Protein AF-A0A7S1M3C8-F1 (afdb_monomer_lite)

pLDDT: mean 86.99, std 17.07, range [40.97, 98.56]

Sequence (211 aa):
PLALMASRLAADPFEKVKTLIQKLVERLLAEANSEATKKSFCDEELGKARKDREYRFQESQKLSIELGSLEVKQDELEAEISELSASVTDLTHALGNATDDRKLEKAANIATLQEARDGLDAVKTAVAILKVFYKRAGKATVLLQASPVDEDTDGAGFAGAYTGKQEASKGIIGMLQVIQTDFERTVRFVEAAEKQASADFVDFDRASRAD

Foldseek 3Di:
DVVVVVVVVVPDPCPVVVVVVVVVVVVVVVVVVVVVVVVVVVVVVVVVVVVVVVVVVVVVVVVVVVVVVVVVVVVVVVVVVVVVVVVLVVLVVVLVVLVVVLVVLVVVLVVQLVVLVVLLVVLVVVLVVLVVLLVVLQVPDDPPPDDPDDDPPPDPPPPDRRSPPNVVSCVVSVVSVVSSVVSVVSNVVSVVVNVVSVVVSVVSNVVSVVD

Secondary structure (DSSP, 8-state):
-HHHHHHHHSS-TTHHHHHHHHHHHHHHHHHHHHHHHHHHHHHHHHHHHHHHHHHHHHHHHHHHHHHHHHHHHHHHHHHHHHHHHHHHHHHHHHHHHHHHHHHHHHHHHHHHHHHHHHHHHHHHHHHHHHHHHHHHHTT--------S------STT--S-----HHHHHHHHHHHHHHHHHHHHHHHHHHHHHHHHHHHHHHHHHHHHH-

Structure (mmCIF, N/CA/C/O backbone):
data_AF-A0A7S1M3C8-F1
#
_entry.id   AF-A0A7S1M3C8-F1
#
loop_
_atom_site.group_PDB
_atom_site.id
_atom_site.type_symbol
_atom_site.label_atom_id
_atom_site.label_alt_id
_atom_site.label_comp_id
_atom_site.label_asym_id
_atom_site.label_entity_id
_atom_site.label_seq_id
_atom_site.pdbx_PDB_ins_code
_atom_site.Cartn_x
_atom_site.Cartn_y
_atom_site.Cartn_z
_atom_site.occupancy
_atom_site.B_iso_or_equiv
_atom_site.auth_seq_id
_atom_site.auth_comp_id
_atom_site.auth_asym_id
_atom_site.auth_atom_id
_atom_site.pdbx_PDB_model_num
ATOM 1 N N . PRO A 1 1 ? -69.730 -8.311 115.182 1.00 53.22 1 PRO A N 1
ATOM 2 C CA . PRO A 1 1 ? -69.194 -9.480 114.434 1.00 53.22 1 PRO A CA 1
ATOM 3 C C . PRO A 1 1 ? -69.543 -9.493 112.931 1.00 53.22 1 PRO A C 1
ATOM 5 O O . PRO A 1 1 ? -68.679 -9.822 112.130 1.00 53.22 1 PRO A O 1
ATOM 8 N N . LEU A 1 2 ? -70.762 -9.097 112.536 1.00 50.44 2 LEU A N 1
ATOM 9 C CA . LEU A 1 2 ? -71.219 -9.116 111.134 1.00 50.44 2 LEU A CA 1
ATOM 10 C C . LEU A 1 2 ? -70.626 -7.989 110.261 1.00 50.44 2 LEU A C 1
ATOM 12 O O . LEU A 1 2 ? -70.335 -8.209 109.090 1.00 50.44 2 LEU A O 1
ATOM 16 N N . ALA A 1 3 ? -70.340 -6.818 110.841 1.00 53.53 3 ALA A N 1
ATOM 17 C CA . ALA A 1 3 ? -69.731 -5.688 110.126 1.00 53.53 3 ALA A CA 1
ATOM 18 C C . ALA A 1 3 ? -68.275 -5.946 109.671 1.00 53.53 3 ALA A C 1
ATOM 20 O O . ALA A 1 3 ? -67.839 -5.390 108.669 1.00 53.53 3 ALA A O 1
ATOM 21 N N . LEU A 1 4 ? -67.541 -6.828 110.365 1.00 52.78 4 LEU A N 1
ATOM 22 C CA . LEU A 1 4 ? -66.160 -7.206 110.019 1.00 52.78 4 LEU A CA 1
ATOM 23 C C . LEU A 1 4 ? -66.098 -8.291 108.922 1.00 52.78 4 LEU A C 1
ATOM 25 O O . LEU A 1 4 ? -65.073 -8.461 108.268 1.00 52.78 4 LEU A O 1
ATOM 29 N N . MET A 1 5 ? -67.187 -9.044 108.727 1.00 51.03 5 MET A N 1
ATOM 30 C CA . MET A 1 5 ? -67.313 -10.004 107.624 1.00 51.03 5 MET A CA 1
ATOM 31 C C . MET A 1 5 ? -67.837 -9.332 106.352 1.00 51.03 5 MET A C 1
ATOM 33 O O . MET A 1 5 ? -67.347 -9.636 105.269 1.00 51.03 5 MET A O 1
ATOM 37 N N . ALA A 1 6 ? -68.741 -8.356 106.477 1.00 51.50 6 ALA A N 1
ATOM 38 C CA . ALA A 1 6 ? -69.196 -7.544 105.349 1.00 51.50 6 ALA A CA 1
ATOM 39 C C . ALA A 1 6 ? -68.063 -6.696 104.732 1.00 51.50 6 ALA A C 1
ATOM 41 O O . ALA A 1 6 ? -67.986 -6.576 103.514 1.00 51.50 6 ALA A O 1
ATOM 42 N N . SER A 1 7 ? -67.121 -6.190 105.540 1.00 52.53 7 SER A N 1
ATOM 43 C CA . SER A 1 7 ? -65.944 -5.465 105.032 1.00 52.53 7 SER A CA 1
ATOM 44 C C . SER 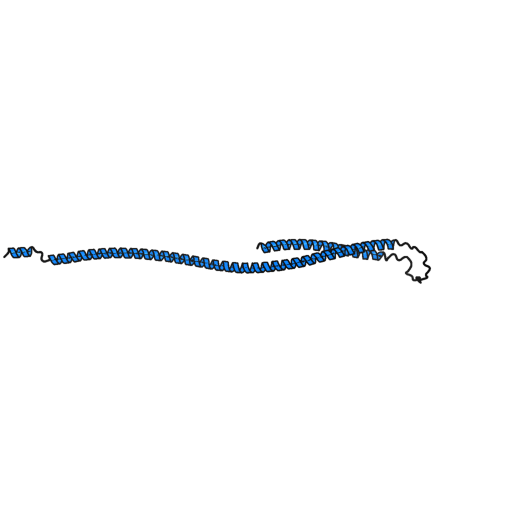A 1 7 ? -64.913 -6.360 104.331 1.00 52.53 7 SER A C 1
ATOM 46 O O . SER A 1 7 ? -64.148 -5.869 103.506 1.00 52.53 7 SER A O 1
ATOM 48 N N . ARG A 1 8 ? -64.911 -7.674 104.603 1.00 52.09 8 ARG A N 1
ATOM 49 C CA . ARG A 1 8 ? -64.089 -8.667 103.883 1.00 52.09 8 ARG A CA 1
ATOM 50 C C . ARG A 1 8 ? -64.744 -9.182 102.599 1.00 52.09 8 ARG A C 1
ATOM 52 O O . ARG A 1 8 ? -64.024 -9.579 101.697 1.00 52.09 8 ARG A O 1
ATOM 59 N N . LEU A 1 9 ? -66.074 -9.147 102.508 1.00 50.75 9 LEU A N 1
ATOM 60 C CA . LEU A 1 9 ? -66.836 -9.426 101.281 1.00 50.75 9 LEU A CA 1
ATOM 61 C C . LEU A 1 9 ? -66.855 -8.236 100.303 1.00 50.75 9 LEU A C 1
ATOM 63 O O . LEU A 1 9 ? -67.134 -8.430 99.125 1.00 50.75 9 LEU A O 1
ATOM 67 N N . ALA A 1 10 ? -66.536 -7.025 100.772 1.00 53.69 10 ALA A N 1
ATOM 68 C CA . ALA A 1 10 ? -66.367 -5.836 99.933 1.00 53.69 10 ALA A CA 1
ATOM 69 C C . ALA A 1 10 ? -64.988 -5.755 99.241 1.00 53.69 10 ALA A C 1
ATOM 71 O O . ALA A 1 10 ? -64.828 -4.982 98.300 1.00 53.69 10 ALA A O 1
ATOM 72 N N . ALA A 1 11 ? -64.003 -6.543 99.685 1.00 59.97 11 ALA A N 1
ATOM 73 C CA . ALA A 1 11 ? -62.711 -6.684 99.019 1.00 59.97 11 ALA A CA 1
ATOM 74 C C . ALA A 1 11 ? -62.770 -7.896 98.078 1.00 59.97 11 ALA A C 1
ATOM 76 O O . ALA A 1 11 ? -62.885 -9.030 98.538 1.00 59.97 11 ALA A O 1
ATOM 77 N N . ASP A 1 12 ? -62.734 -7.654 96.766 1.00 64.69 12 ASP A N 1
ATOM 78 C CA . ASP A 1 12 ? -62.819 -8.692 95.733 1.00 64.69 12 ASP A CA 1
ATOM 79 C C . ASP A 1 12 ? -61.685 -9.731 95.915 1.00 64.69 12 ASP A C 1
ATOM 81 O O . ASP A 1 12 ? -60.512 -9.406 95.712 1.00 64.69 12 ASP A O 1
ATOM 85 N N . PRO A 1 13 ? -61.980 -10.994 96.288 1.00 73.69 13 PRO A N 1
ATOM 86 C CA . PRO A 1 13 ? -60.953 -11.992 96.599 1.00 73.69 13 PRO A CA 1
ATOM 87 C C . PRO A 1 13 ? -60.095 -12.382 95.384 1.00 73.69 13 PRO A C 1
ATOM 89 O O . PRO A 1 13 ? -59.039 -12.995 95.549 1.00 73.69 13 PRO A O 1
ATOM 92 N N . PHE A 1 14 ? -60.509 -12.001 94.169 1.00 80.44 14 PHE A N 1
ATOM 93 C CA . PHE A 1 14 ? -59.775 -12.232 92.924 1.00 80.44 14 PHE A CA 1
ATOM 94 C C . PHE A 1 14 ? -59.077 -10.983 92.382 1.00 80.44 14 PHE A C 1
ATOM 96 O O . PHE A 1 14 ? -58.498 -11.054 91.297 1.00 80.44 14 PHE A O 1
ATOM 103 N N . GLU A 1 15 ? -59.076 -9.861 93.106 1.00 82.50 15 GLU A N 1
ATOM 104 C CA . GLU A 1 15 ? -58.503 -8.593 92.637 1.00 82.50 15 GLU A CA 1
ATOM 105 C C . GLU A 1 15 ? -57.062 -8.764 92.131 1.00 82.50 15 GLU A C 1
ATOM 107 O O . GLU A 1 15 ? -56.758 -8.363 91.008 1.00 82.50 15 GLU A O 1
ATOM 112 N N . LYS A 1 16 ? -56.209 -9.475 92.888 1.00 82.19 16 LYS A N 1
ATOM 113 C CA . LYS A 1 16 ? -54.825 -9.821 92.497 1.00 82.19 16 LYS A CA 1
ATOM 114 C C . LYS A 1 16 ? -54.738 -10.672 91.227 1.00 82.19 16 LYS A C 1
ATOM 116 O O . LYS A 1 16 ? -53.829 -10.480 90.423 1.00 82.19 16 LYS A O 1
ATOM 121 N N . VAL A 1 17 ? -55.656 -11.622 91.047 1.00 85.19 17 VAL A N 1
ATOM 122 C CA . VAL A 1 17 ? -55.697 -12.490 89.858 1.00 85.19 17 VAL A CA 1
ATOM 123 C C . VAL A 1 17 ? -56.123 -11.675 88.639 1.00 85.19 17 VAL A C 1
A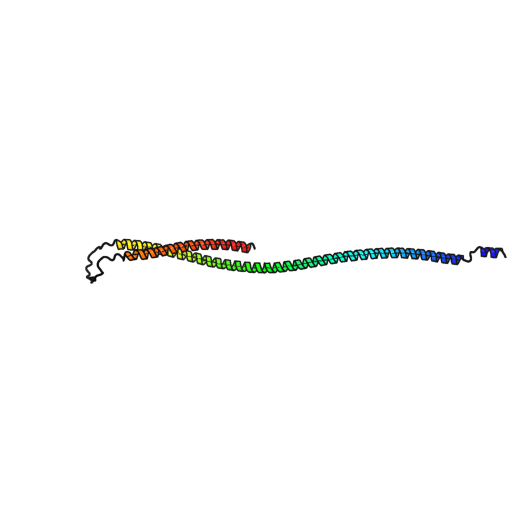TOM 125 O O . VAL A 1 17 ? -55.477 -11.759 87.599 1.00 85.19 17 VAL A O 1
ATOM 128 N N . LYS A 1 18 ? -57.133 -10.809 88.784 1.00 84.31 18 LYS A N 1
ATOM 129 C CA . LYS A 1 18 ? -57.547 -9.862 87.741 1.00 84.31 18 LYS A CA 1
ATOM 130 C C . LYS A 1 18 ? -56.419 -8.893 87.381 1.00 84.31 18 LYS A C 1
ATOM 132 O O . LYS A 1 18 ? -56.188 -8.676 86.199 1.00 84.31 18 LYS A O 1
ATOM 137 N N . THR A 1 19 ? -55.653 -8.386 88.356 1.00 87.94 19 THR A N 1
ATOM 138 C CA . THR A 1 19 ? -54.486 -7.527 88.064 1.00 87.94 19 THR A CA 1
ATOM 139 C C . THR A 1 19 ? -53.367 -8.278 87.344 1.00 87.94 19 THR A C 1
ATOM 141 O O . THR A 1 19 ? -52.729 -7.707 86.464 1.00 87.94 19 THR A O 1
ATOM 144 N N . LEU A 1 20 ? -53.100 -9.543 87.691 1.00 88.62 20 LEU A N 1
ATOM 145 C CA . LEU A 1 20 ? -52.107 -10.363 86.984 1.00 88.62 20 LEU A CA 1
ATOM 146 C C . LEU A 1 20 ? -52.543 -10.683 85.548 1.00 88.62 20 LEU A C 1
ATOM 148 O O . LEU A 1 20 ? -51.718 -10.589 84.642 1.00 88.62 20 LEU A O 1
ATOM 152 N N . ILE A 1 21 ? -53.823 -11.003 85.331 1.00 90.38 21 ILE A N 1
ATOM 153 C CA . ILE A 1 21 ? -54.391 -11.218 83.990 1.00 90.38 21 ILE A CA 1
ATOM 154 C C . ILE A 1 21 ? -54.315 -9.925 83.175 1.00 90.38 21 ILE A C 1
ATOM 156 O O . ILE A 1 21 ? -53.833 -9.957 82.049 1.00 90.38 21 ILE A O 1
ATOM 160 N N . GLN A 1 22 ? -54.702 -8.786 83.753 1.00 90.00 22 GLN A N 1
ATOM 161 C CA . GLN A 1 22 ? -54.614 -7.477 83.103 1.00 90.00 22 GLN A CA 1
ATOM 162 C C . GLN A 1 22 ? -53.171 -7.158 82.674 1.00 90.00 22 GLN A C 1
ATOM 164 O O . GLN A 1 22 ? -52.938 -6.809 81.522 1.00 90.00 22 GLN A O 1
ATOM 169 N N . LYS A 1 23 ? -52.182 -7.380 83.555 1.00 91.56 23 LYS A N 1
ATOM 170 C CA . LYS A 1 23 ? -50.754 -7.200 83.234 1.00 91.56 23 LYS A CA 1
ATOM 171 C C . LYS A 1 23 ? -50.255 -8.151 82.144 1.00 91.56 23 LYS A C 1
ATOM 173 O O . LYS A 1 23 ? -49.423 -7.756 81.333 1.00 91.56 23 LYS A O 1
ATOM 178 N N . LEU A 1 24 ? -50.730 -9.398 82.119 1.00 90.56 24 LEU A N 1
ATOM 179 C CA . LEU A 1 24 ? -50.416 -10.354 81.052 1.00 90.56 24 LEU A CA 1
ATOM 180 C C . LEU A 1 24 ? -51.028 -9.924 79.715 1.00 90.56 24 LEU A C 1
ATOM 182 O O . LEU A 1 24 ? -50.344 -9.995 78.702 1.00 90.56 24 LEU A O 1
ATOM 186 N N . VAL A 1 25 ? -52.269 -9.430 79.712 1.00 92.50 25 VAL A N 1
ATOM 187 C CA . VAL A 1 25 ? -52.929 -8.895 78.510 1.00 92.50 25 VAL A CA 1
ATOM 188 C C . VAL A 1 25 ? -52.190 -7.664 77.989 1.00 92.50 25 VAL A C 1
ATOM 190 O O . VAL A 1 25 ? -51.867 -7.607 76.807 1.00 92.50 25 VAL A O 1
ATOM 193 N N . GLU A 1 26 ? -51.852 -6.710 78.857 1.00 94.00 26 GLU A N 1
ATOM 194 C CA . GLU A 1 26 ? -51.077 -5.518 78.487 1.00 94.00 26 GLU A CA 1
ATOM 195 C C . GLU A 1 26 ? -49.695 -5.886 77.936 1.00 94.00 26 GLU A C 1
ATOM 197 O O . GLU A 1 26 ? -49.267 -5.341 76.918 1.00 94.00 26 GLU A O 1
ATOM 202 N N . ARG A 1 27 ? -49.020 -6.861 78.557 1.00 94.44 27 ARG A N 1
ATOM 203 C CA . ARG A 1 27 ? -47.739 -7.382 78.074 1.00 94.44 27 ARG A CA 1
ATOM 204 C C . ARG A 1 27 ? -47.872 -8.052 76.705 1.00 94.44 27 ARG A C 1
ATOM 206 O O . ARG A 1 27 ? -47.069 -7.753 75.831 1.00 94.44 27 ARG A O 1
ATOM 213 N N . LEU A 1 28 ? -48.877 -8.905 76.502 1.00 94.62 28 LEU A N 1
ATOM 214 C CA . LEU A 1 28 ? -49.119 -9.575 75.220 1.00 94.62 28 LEU A CA 1
ATOM 215 C C . LEU A 1 28 ? -49.464 -8.573 74.111 1.00 94.62 28 LEU A C 1
ATOM 217 O O . LEU A 1 28 ? -48.976 -8.713 72.994 1.00 94.62 28 LEU A O 1
ATOM 221 N N . LEU A 1 29 ? -50.248 -7.533 74.411 1.00 93.56 29 LEU A N 1
ATOM 222 C CA . LEU A 1 29 ? -50.546 -6.458 73.459 1.00 93.56 29 LEU A CA 1
ATOM 223 C C . LEU A 1 29 ? -49.289 -5.648 73.099 1.00 93.56 29 LEU A C 1
ATOM 225 O O . LEU A 1 29 ? -49.086 -5.308 71.934 1.00 93.56 29 LEU A O 1
ATOM 229 N N . ALA A 1 30 ? -48.424 -5.358 74.075 1.00 94.31 30 ALA A N 1
ATOM 230 C CA . ALA A 1 30 ? -47.157 -4.672 73.833 1.00 94.31 30 ALA A CA 1
ATOM 231 C C . ALA A 1 30 ? -46.172 -5.534 73.020 1.00 94.31 30 ALA A C 1
ATOM 233 O O . ALA A 1 30 ? -45.551 -5.034 72.079 1.00 94.31 30 ALA A O 1
ATOM 234 N N . GLU A 1 31 ? -46.053 -6.824 73.347 1.00 94.25 31 GLU A N 1
ATOM 235 C CA . GLU A 1 31 ? -45.225 -7.790 72.616 1.00 94.25 31 GLU A CA 1
ATOM 236 C C . GLU A 1 31 ? -45.718 -7.949 71.170 1.00 94.25 31 GLU A C 1
ATOM 238 O O . GLU A 1 31 ? -44.912 -7.815 70.249 1.00 94.25 31 GLU A O 1
ATOM 243 N N . ALA A 1 32 ? -47.031 -8.093 70.954 1.00 94.44 32 ALA A N 1
ATOM 244 C CA . ALA A 1 32 ? -47.627 -8.188 69.620 1.00 94.44 32 ALA A CA 1
ATOM 245 C C . ALA A 1 32 ? -47.364 -6.935 68.764 1.00 94.44 32 ALA A C 1
ATOM 247 O O . ALA A 1 32 ? -46.992 -7.045 67.596 1.00 94.44 32 ALA A O 1
ATOM 248 N N . ASN A 1 33 ? -47.495 -5.734 69.340 1.00 93.69 33 ASN A N 1
ATOM 249 C CA . ASN A 1 33 ? -47.191 -4.486 68.631 1.00 93.69 33 ASN A CA 1
ATOM 250 C C . ASN A 1 33 ? -45.694 -4.350 68.303 1.00 93.69 33 ASN A C 1
ATOM 252 O O . ASN A 1 33 ? -45.330 -3.907 67.208 1.00 93.69 33 ASN A O 1
ATOM 256 N N . SER A 1 34 ? -44.813 -4.743 69.229 1.00 94.75 34 SER A N 1
ATOM 257 C CA . SER A 1 34 ? -43.364 -4.739 68.994 1.00 94.75 34 SER A CA 1
ATOM 258 C C . SER A 1 34 ? -42.975 -5.720 67.888 1.00 94.75 34 SER A C 1
ATOM 260 O O . SER A 1 34 ? -42.183 -5.376 67.011 1.00 94.75 34 SER A O 1
ATOM 262 N N . GLU A 1 35 ? -43.555 -6.920 67.896 1.00 95.06 35 GLU A N 1
ATOM 263 C CA . GLU A 1 35 ? -43.328 -7.943 66.878 1.00 95.06 35 GLU A CA 1
ATOM 264 C C . GLU A 1 35 ? -43.840 -7.499 65.505 1.00 95.06 35 GLU A C 1
ATOM 266 O O . GLU A 1 35 ? -43.103 -7.603 64.527 1.00 95.06 35 GLU A O 1
ATOM 271 N N . ALA A 1 36 ? -45.039 -6.913 65.426 1.00 95.31 36 ALA A N 1
ATOM 272 C CA . ALA A 1 36 ? -45.576 -6.370 64.179 1.00 95.31 36 ALA A CA 1
ATOM 273 C C . ALA A 1 36 ? -44.669 -5.276 63.587 1.00 95.31 36 ALA A C 1
ATOM 275 O O . ALA A 1 36 ? -44.378 -5.289 62.390 1.00 95.31 36 ALA A O 1
ATOM 276 N N . THR A 1 37 ? -44.158 -4.374 64.433 1.00 95.38 37 THR A N 1
ATOM 277 C CA . THR A 1 37 ? -43.240 -3.303 64.008 1.00 95.38 37 THR A CA 1
ATOM 278 C C . THR A 1 37 ? -41.908 -3.875 63.517 1.00 95.38 37 THR A C 1
ATOM 280 O O . THR A 1 37 ? -41.423 -3.495 62.452 1.00 95.38 37 THR A O 1
ATOM 283 N N . LYS A 1 38 ? -41.330 -4.835 64.253 1.00 95.50 38 LYS A N 1
ATOM 284 C CA . LYS A 1 38 ? -40.087 -5.519 63.859 1.00 95.50 38 LYS A CA 1
ATOM 285 C C . LYS A 1 38 ? -40.251 -6.292 62.558 1.00 95.50 38 LYS A C 1
ATOM 287 O O . LYS A 1 38 ? -39.382 -6.207 61.699 1.00 95.50 38 LYS A O 1
ATOM 292 N N . LYS A 1 39 ? -41.363 -7.010 62.395 1.00 96.31 39 LYS A N 1
ATOM 293 C CA . LYS A 1 39 ? -41.667 -7.736 61.163 1.00 96.31 39 LYS A CA 1
ATOM 294 C C . LYS A 1 39 ? -41.759 -6.774 59.980 1.00 96.31 39 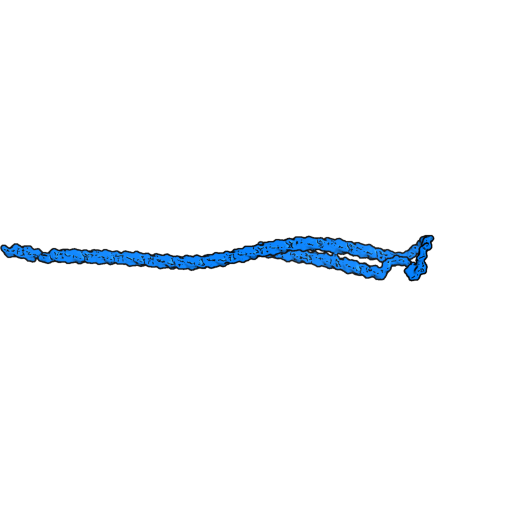LYS A C 1
ATOM 296 O O . LYS A 1 39 ? -41.099 -7.011 58.978 1.00 96.31 39 LYS A O 1
ATOM 301 N N . SER A 1 40 ? -42.500 -5.671 60.121 1.00 96.25 40 SER A N 1
ATOM 302 C CA . SER A 1 40 ? -42.604 -4.653 59.068 1.00 96.25 40 SER A CA 1
ATOM 303 C C . SER A 1 40 ? -41.235 -4.093 58.678 1.00 96.25 40 SER A C 1
ATOM 305 O O . SER A 1 40 ? -40.945 -3.971 57.493 1.00 96.25 40 SER A O 1
ATOM 307 N N . PHE A 1 41 ? -40.379 -3.800 59.661 1.00 96.69 41 PHE A N 1
ATOM 308 C CA . PHE A 1 41 ? -39.010 -3.349 59.416 1.00 96.69 41 PHE A CA 1
ATOM 309 C C . PHE A 1 41 ? -38.176 -4.407 58.675 1.00 96.69 41 PHE A C 1
ATOM 311 O O . PHE A 1 41 ? -37.527 -4.096 57.680 1.00 96.69 41 PHE A O 1
ATOM 318 N N . CYS A 1 42 ? -38.217 -5.670 59.114 1.00 97.81 42 CYS A N 1
ATOM 319 C CA . CYS A 1 42 ? -37.502 -6.758 58.447 1.00 97.81 42 CYS A CA 1
ATOM 320 C C . CYS A 1 42 ? -37.988 -6.975 57.010 1.00 97.81 42 CYS A C 1
ATOM 322 O O . CYS A 1 42 ? -37.160 -7.138 56.116 1.00 97.81 42 CYS A O 1
ATOM 324 N N . ASP A 1 43 ? -39.300 -6.961 56.774 1.00 97.69 43 ASP A N 1
ATOM 325 C CA . ASP A 1 43 ? -39.881 -7.127 55.440 1.00 97.69 43 ASP A CA 1
ATOM 326 C C . ASP A 1 43 ? -39.463 -5.975 54.507 1.00 97.69 43 ASP A C 1
ATOM 328 O O . ASP A 1 43 ? -39.106 -6.213 53.349 1.00 97.69 43 ASP A O 1
ATOM 332 N N . GLU A 1 44 ? -39.440 -4.737 55.013 1.00 97.69 44 GLU A N 1
ATOM 333 C CA . GLU A 1 44 ? -38.997 -3.560 54.261 1.00 97.69 44 GLU A CA 1
ATOM 334 C C . GLU A 1 44 ? -37.505 -3.632 53.905 1.00 97.69 44 GLU A C 1
ATOM 336 O O . GLU A 1 44 ? -37.144 -3.508 52.731 1.00 97.69 44 GLU A O 1
ATOM 341 N N . GLU A 1 45 ? -36.635 -3.876 54.887 1.00 97.81 45 GLU A N 1
ATOM 342 C CA . GLU A 1 45 ? -35.185 -3.918 54.675 1.00 97.81 45 GLU A CA 1
ATOM 343 C C . GLU A 1 45 ? -34.764 -5.113 53.810 1.00 97.81 45 GLU A C 1
ATOM 345 O O . GLU A 1 45 ? -33.934 -4.968 52.909 1.00 97.81 45 GLU A O 1
ATOM 350 N N . LEU A 1 46 ? -35.395 -6.281 53.982 1.00 98.06 46 LEU A N 1
ATOM 351 C CA . LEU A 1 46 ? -35.190 -7.418 53.080 1.00 98.06 46 LEU A CA 1
ATOM 352 C C . LEU A 1 46 ? -35.687 -7.108 51.665 1.00 9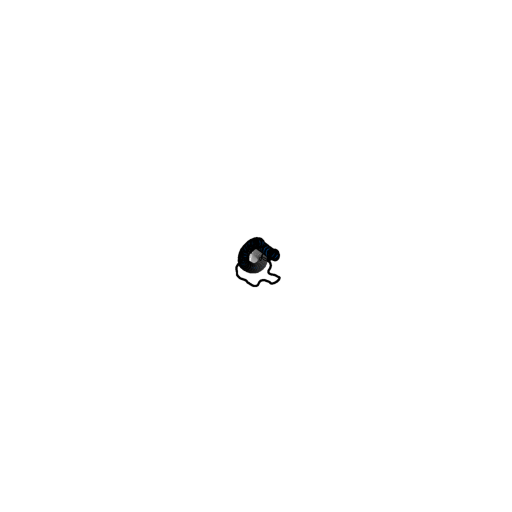8.06 46 LEU A C 1
ATOM 354 O O . LEU A 1 46 ? -35.054 -7.518 50.690 1.00 98.06 46 LEU A O 1
ATOM 358 N N . GLY A 1 47 ? -36.796 -6.379 51.528 1.00 98.12 47 GLY A N 1
ATOM 359 C CA . GLY A 1 47 ? -37.299 -5.912 50.240 1.00 98.12 47 GLY A CA 1
ATOM 360 C C . GLY A 1 47 ? -36.312 -4.982 49.530 1.00 98.12 47 GLY A C 1
ATOM 361 O O . GLY A 1 47 ? -36.023 -5.188 48.348 1.00 98.12 47 GLY A O 1
ATOM 362 N N . LYS A 1 48 ? -35.756 -3.998 50.248 1.00 98.06 48 LYS A N 1
ATOM 363 C CA . LYS A 1 48 ? -34.719 -3.086 49.735 1.00 98.06 48 LYS A CA 1
ATOM 364 C C . LYS A 1 48 ? -33.462 -3.848 49.325 1.00 98.06 48 LYS A C 1
ATOM 366 O O . LYS A 1 48 ? -33.026 -3.713 48.185 1.00 98.06 48 LYS A O 1
ATOM 371 N N . ALA A 1 49 ? -32.944 -4.708 50.202 1.00 98.12 49 ALA A N 1
ATOM 372 C CA . ALA A 1 49 ? -31.744 -5.497 49.935 1.00 98.12 49 ALA A CA 1
ATOM 373 C C . ALA A 1 49 ? -31.913 -6.427 48.722 1.00 98.12 49 ALA A C 1
ATOM 375 O O . ALA A 1 49 ? -31.009 -6.543 47.898 1.00 98.12 49 ALA A O 1
ATOM 376 N N . ARG A 1 50 ? -33.082 -7.067 48.563 1.00 98.00 50 ARG A N 1
ATOM 377 C CA . ARG A 1 50 ? -33.378 -7.908 47.388 1.00 98.00 50 ARG A CA 1
ATOM 378 C C . ARG A 1 50 ? -33.414 -7.099 46.095 1.00 98.00 50 ARG A C 1
ATOM 380 O O . ARG A 1 50 ? -32.855 -7.551 45.100 1.00 98.00 50 ARG A O 1
ATOM 387 N N . LYS A 1 51 ? -34.056 -5.926 46.105 1.00 98.06 51 LYS A N 1
ATOM 388 C CA . LYS A 1 51 ? -34.118 -5.041 44.932 1.00 98.06 51 LYS A CA 1
ATOM 389 C C . LYS A 1 51 ? -32.739 -4.533 44.533 1.00 98.06 51 LYS A C 1
ATOM 391 O O . LYS A 1 51 ? -32.411 -4.577 43.353 1.00 98.06 51 LYS A O 1
ATOM 396 N N . ASP A 1 52 ? -31.942 -4.090 45.501 1.00 98.06 52 ASP A N 1
ATOM 397 C CA . ASP A 1 52 ? -30.585 -3.616 45.232 1.00 98.06 52 ASP A CA 1
ATOM 398 C C . ASP A 1 52 ? -29.702 -4.748 44.695 1.00 98.06 52 ASP A C 1
ATOM 400 O O . ASP A 1 52 ? -29.069 -4.596 43.652 1.00 98.06 52 ASP A O 1
ATOM 404 N N . ARG A 1 53 ? -29.764 -5.939 45.309 1.00 98.31 53 ARG A N 1
ATOM 405 C CA . ARG A 1 53 ? -29.068 -7.132 44.807 1.00 98.31 53 ARG A CA 1
ATOM 406 C C . ARG A 1 53 ? -29.432 -7.443 43.354 1.00 98.31 53 ARG A C 1
ATOM 408 O O . ARG A 1 53 ? -28.538 -7.713 42.559 1.00 98.31 53 ARG A O 1
ATOM 415 N N . GLU A 1 54 ? -30.719 -7.437 43.015 1.00 98.19 54 GLU A N 1
ATOM 416 C CA . GLU A 1 54 ? -31.179 -7.723 41.652 1.00 98.19 54 GLU A CA 1
ATOM 417 C C . GLU A 1 54 ? -30.709 -6.653 40.660 1.00 98.19 54 GLU A C 1
ATOM 419 O O . GLU A 1 54 ? -30.174 -6.985 39.606 1.00 98.19 54 GLU A O 1
ATOM 424 N N . TYR A 1 55 ? -30.825 -5.371 41.018 1.00 98.06 55 TYR A N 1
ATOM 425 C CA . TYR A 1 55 ? -30.342 -4.269 40.186 1.00 98.06 55 TYR A CA 1
ATOM 426 C C . TYR A 1 55 ? -28.837 -4.392 39.907 1.00 98.06 55 TYR A C 1
ATOM 428 O O . TYR A 1 55 ? -28.409 -4.333 38.754 1.00 98.06 55 TYR A O 1
ATOM 436 N N . ARG A 1 56 ? -28.030 -4.620 40.952 1.00 98.06 56 ARG A N 1
ATOM 437 C CA . ARG A 1 56 ? -26.572 -4.773 40.832 1.00 98.06 56 ARG A CA 1
ATOM 438 C C . ARG A 1 56 ? -26.197 -6.013 40.027 1.00 98.06 56 ARG A C 1
ATOM 440 O O . ARG A 1 56 ? -25.251 -5.972 39.247 1.00 98.06 56 ARG A O 1
ATOM 447 N N . PHE A 1 57 ? -26.952 -7.102 40.170 1.00 98.12 57 PHE A N 1
ATOM 448 C CA . PHE A 1 57 ? -26.755 -8.310 39.373 1.00 98.12 57 PHE A CA 1
ATOM 449 C C . PHE A 1 57 ? -27.050 -8.075 37.884 1.00 98.12 57 PHE A C 1
ATOM 451 O O . PHE A 1 57 ? -26.294 -8.525 37.025 1.00 98.12 57 PHE A O 1
ATOM 458 N N . GLN A 1 58 ? -28.109 -7.333 37.558 1.00 98.31 58 GLN A N 1
ATOM 459 C CA . GLN A 1 58 ? -28.409 -6.952 36.175 1.00 98.31 58 GLN A CA 1
ATOM 460 C C . GLN A 1 58 ? -27.343 -6.024 35.587 1.00 98.31 58 GLN A C 1
ATOM 462 O O . GLN A 1 58 ? -26.954 -6.193 34.434 1.00 98.31 58 GLN A O 1
ATOM 467 N N . GLU A 1 59 ? -26.847 -5.065 36.367 1.00 98.44 59 GLU A N 1
ATOM 468 C CA . GLU A 1 59 ? -25.752 -4.185 35.951 1.00 98.44 59 GLU A CA 1
ATOM 469 C C . GLU A 1 59 ? -24.459 -4.972 35.708 1.00 98.44 59 GLU A C 1
ATOM 471 O O . GLU A 1 59 ? -23.836 -4.805 34.664 1.00 98.44 59 GLU A O 1
ATOM 476 N N . SER A 1 60 ? -24.116 -5.910 36.597 1.00 98.31 60 SER A N 1
ATOM 477 C CA . SER A 1 60 ? -22.972 -6.808 36.408 1.00 98.31 60 SER A CA 1
ATOM 478 C C . SER A 1 60 ? -23.087 -7.624 35.122 1.00 98.31 60 SER A C 1
ATOM 480 O O . SER A 1 60 ? -22.105 -7.746 34.401 1.00 98.31 60 SER A O 1
ATOM 482 N N . GLN A 1 61 ? -24.268 -8.167 34.811 1.00 98.25 61 GLN A N 1
ATOM 483 C CA . GLN A 1 61 ? -24.474 -8.916 33.568 1.00 98.25 61 GLN A CA 1
ATOM 484 C C . GLN A 1 61 ? -24.321 -8.028 32.329 1.00 98.25 61 GLN A C 1
ATOM 486 O O . GLN A 1 61 ? -23.697 -8.446 31.358 1.00 98.25 61 GLN A O 1
ATOM 491 N N . LYS A 1 62 ? -24.853 -6.799 32.361 1.00 98.31 62 LYS A N 1
ATOM 492 C CA . LYS A 1 62 ? -24.684 -5.833 31.264 1.00 98.31 62 LYS A CA 1
ATOM 493 C C . LYS A 1 62 ? -23.212 -5.507 31.032 1.00 98.31 62 LYS A C 1
ATOM 495 O O . LYS A 1 62 ? -22.757 -5.596 29.898 1.00 98.31 62 LYS A O 1
ATOM 500 N N . LEU A 1 63 ? -22.480 -5.201 32.104 1.00 98.44 63 LEU A N 1
ATOM 501 C CA . LEU A 1 63 ? -21.049 -4.916 32.033 1.00 98.44 63 LEU A CA 1
ATOM 502 C C . LEU A 1 63 ? -20.257 -6.117 31.507 1.00 98.44 63 LEU A C 1
ATOM 504 O O . LEU A 1 63 ? -19.363 -5.929 30.695 1.00 98.44 63 LEU A O 1
ATOM 508 N N . SER A 1 64 ? -20.600 -7.348 31.900 1.00 98.19 64 SER A N 1
ATOM 509 C CA . SER A 1 64 ? -19.954 -8.548 31.351 1.00 98.19 64 SER A CA 1
ATOM 510 C C . SER A 1 64 ? -20.204 -8.729 29.851 1.00 98.19 64 SER A C 1
ATOM 512 O O . SER A 1 64 ? -19.289 -9.121 29.135 1.00 98.19 64 SER A O 1
ATOM 514 N N . ILE A 1 65 ? -21.413 -8.435 29.360 1.00 98.38 65 ILE A N 1
ATOM 515 C CA . ILE A 1 65 ? -21.720 -8.496 27.920 1.00 98.38 65 ILE A CA 1
ATOM 516 C C . ILE A 1 65 ? -20.945 -7.415 27.158 1.00 98.38 65 ILE A C 1
ATOM 518 O O . ILE A 1 65 ? -20.380 -7.691 26.102 1.00 98.38 65 ILE A O 1
ATOM 522 N N . GLU A 1 66 ? -20.911 -6.192 27.688 1.00 98.31 66 GLU A N 1
ATOM 523 C CA . GLU A 1 66 ? -20.172 -5.082 27.084 1.00 98.31 66 GLU A CA 1
ATOM 524 C C . GLU A 1 66 ? -18.668 -5.363 27.045 1.00 98.31 66 GLU A C 1
ATOM 526 O O . GLU A 1 66 ? -18.041 -5.170 26.006 1.00 98.31 66 GLU A O 1
ATOM 531 N N . LEU A 1 67 ? -18.113 -5.900 28.133 1.00 98.50 67 LEU A N 1
ATOM 532 C CA . LEU A 1 67 ? -16.717 -6.318 28.216 1.00 98.50 67 LEU A CA 1
ATOM 533 C C . LEU A 1 67 ? -16.398 -7.375 27.155 1.00 98.50 67 LEU A C 1
ATOM 535 O O . LEU A 1 67 ? -15.457 -7.181 26.394 1.00 98.50 67 LEU A O 1
ATOM 539 N N . GLY A 1 68 ? -17.231 -8.409 27.012 1.00 98.38 68 GLY A N 1
ATOM 540 C CA . GLY A 1 68 ? -17.049 -9.407 25.954 1.00 98.38 68 GLY A CA 1
ATOM 541 C C . GLY A 1 68 ? -17.125 -8.808 24.542 1.00 98.38 68 GLY A C 1
ATOM 542 O O . GLY A 1 68 ? -16.353 -9.182 23.666 1.00 98.38 68 GLY A O 1
ATOM 543 N N . SER A 1 69 ? -18.008 -7.830 24.305 1.00 98.38 69 SER A N 1
ATOM 544 C CA . SER A 1 69 ? -18.053 -7.128 23.014 1.00 98.38 69 SER A CA 1
ATOM 545 C C . SER A 1 69 ? -16.806 -6.282 22.755 1.00 98.38 69 SER A C 1
ATOM 547 O O . SER A 1 69 ? -16.414 -6.143 21.597 1.00 98.38 69 SER A O 1
ATOM 549 N N . LEU A 1 70 ? -16.233 -5.665 23.788 1.00 98.44 70 LEU A N 1
ATOM 550 C CA . LEU A 1 70 ? -15.012 -4.871 23.668 1.00 98.44 70 LEU A CA 1
ATOM 551 C C . LEU A 1 70 ? -13.783 -5.758 23.466 1.00 98.44 70 LEU A C 1
ATOM 553 O O . LEU A 1 70 ? -12.919 -5.384 22.682 1.00 98.44 70 LEU A O 1
ATOM 557 N N . GLU A 1 71 ? -13.729 -6.929 24.103 1.00 98.44 71 GLU A N 1
ATOM 558 C CA . GLU A 1 71 ? -12.675 -7.926 23.881 1.00 98.44 71 GLU A CA 1
ATOM 559 C C . GLU A 1 71 ? -12.664 -8.407 22.425 1.00 98.44 71 GLU A C 1
ATOM 561 O O . GLU A 1 71 ? -11.623 -8.347 21.784 1.00 98.44 71 GLU A O 1
ATOM 566 N N . VAL A 1 72 ? -13.826 -8.754 21.856 1.00 98.56 72 VAL A N 1
ATOM 567 C CA . VAL A 1 72 ? -13.920 -9.135 20.432 1.00 98.56 72 VAL A CA 1
ATOM 568 C C . VAL A 1 72 ? -13.438 -8.008 19.514 1.00 98.56 72 VAL A C 1
ATOM 570 O O . VAL A 1 72 ? -12.673 -8.255 18.589 1.00 98.56 72 VAL A O 1
ATOM 573 N N . LYS A 1 73 ? -13.841 -6.758 19.779 1.00 98.31 73 LYS A N 1
ATOM 574 C CA . LYS A 1 73 ? -13.382 -5.603 18.988 1.00 98.31 73 LYS A CA 1
ATOM 575 C C . LYS A 1 73 ? -11.882 -5.360 19.116 1.00 98.31 73 LYS A C 1
ATOM 577 O O . LYS A 1 73 ? -11.261 -4.911 18.162 1.00 98.31 73 LYS A O 1
ATOM 582 N N . GLN A 1 74 ? -11.312 -5.592 20.295 1.00 98.25 74 GLN A N 1
ATOM 583 C CA . GLN A 1 74 ? -9.871 -5.491 20.501 1.00 98.25 74 GLN A CA 1
ATOM 584 C C . GLN A 1 74 ? -9.141 -6.531 19.646 1.00 98.25 74 GLN A C 1
ATOM 586 O O . GLN A 1 74 ? -8.216 -6.151 18.935 1.00 98.25 74 GLN A O 1
ATOM 591 N N . ASP A 1 75 ? -9.596 -7.785 19.650 1.00 98.44 75 ASP A N 1
ATOM 592 C CA . ASP A 1 75 ? -9.000 -8.854 18.842 1.00 98.44 75 ASP A CA 1
ATOM 593 C C . ASP A 1 75 ? -9.118 -8.559 17.333 1.00 98.44 75 ASP A C 1
ATOM 595 O O . ASP A 1 75 ? -8.161 -8.750 16.582 1.00 98.44 75 ASP A O 1
ATOM 599 N N . GLU A 1 76 ? -10.271 -8.045 16.882 1.00 98.44 76 GLU A N 1
ATOM 600 C CA . GLU A 1 76 ? -10.483 -7.604 15.494 1.00 98.44 76 GLU A CA 1
ATOM 601 C C . GLU A 1 76 ? -9.497 -6.495 15.093 1.00 98.44 76 GLU A C 1
ATOM 603 O O . GLU A 1 76 ? -8.842 -6.594 14.055 1.00 98.44 76 GLU A O 1
ATOM 608 N N . LEU A 1 77 ? -9.353 -5.461 15.930 1.00 98.56 77 LEU A N 1
ATOM 609 C CA . LEU A 1 77 ? -8.435 -4.350 15.673 1.00 98.56 77 LEU A CA 1
ATOM 610 C C . LEU A 1 77 ? -6.967 -4.788 15.718 1.00 98.56 77 LEU A C 1
ATOM 612 O O . LEU A 1 77 ? -6.160 -4.285 14.941 1.00 98.56 77 LEU A O 1
ATOM 616 N N . GLU A 1 78 ? -6.595 -5.714 16.602 1.00 98.50 78 GLU A N 1
ATOM 617 C CA . GLU A 1 78 ? -5.228 -6.241 16.668 1.00 98.50 78 GLU A CA 1
ATOM 618 C C . GLU A 1 78 ? -4.878 -7.051 15.409 1.00 98.50 78 GLU A C 1
ATOM 620 O O . GLU A 1 78 ? -3.782 -6.898 14.858 1.00 98.50 78 GLU A O 1
ATOM 625 N N . ALA A 1 79 ? -5.826 -7.841 14.894 1.00 98.19 79 ALA A N 1
ATOM 626 C CA . ALA A 1 79 ? -5.674 -8.540 13.621 1.00 98.19 79 ALA A CA 1
ATOM 627 C C . ALA A 1 79 ? -5.526 -7.560 12.443 1.00 98.19 79 ALA A C 1
ATOM 629 O O . ALA A 1 79 ? -4.601 -7.708 11.641 1.00 98.19 79 ALA A O 1
ATOM 630 N N . GLU A 1 80 ? -6.376 -6.529 12.374 1.00 98.31 80 GLU A N 1
ATOM 631 C CA . GLU A 1 80 ? -6.313 -5.494 11.333 1.00 98.31 80 GLU A CA 1
ATOM 632 C C . GLU A 1 80 ? -4.984 -4.720 11.385 1.00 98.31 80 GLU A C 1
ATOM 634 O O . GLU A 1 80 ? -4.339 -4.519 10.356 1.00 98.31 80 GLU A O 1
ATOM 639 N N . ILE A 1 81 ? -4.502 -4.358 12.581 1.00 98.12 81 ILE A N 1
ATOM 640 C CA . ILE A 1 81 ? -3.191 -3.714 12.766 1.00 98.12 81 ILE A CA 1
ATOM 641 C C . ILE A 1 81 ? -2.065 -4.609 12.244 1.00 98.12 81 ILE A C 1
ATOM 643 O O . ILE A 1 81 ? -1.146 -4.110 11.588 1.00 98.12 81 ILE A O 1
ATOM 647 N N . SER A 1 82 ? -2.112 -5.912 12.526 1.00 98.00 82 SER A N 1
ATOM 648 C CA . SER A 1 82 ? -1.100 -6.855 12.047 1.00 98.00 82 SER A CA 1
ATOM 649 C C . SER A 1 82 ? -1.094 -6.960 10.518 1.00 98.00 82 SER A C 1
ATOM 651 O O . SER A 1 82 ? -0.022 -6.954 9.910 1.00 98.00 82 SER A O 1
ATOM 653 N N . GLU A 1 83 ? -2.267 -7.045 9.890 1.00 97.81 83 GLU A N 1
ATOM 654 C CA . GLU A 1 83 ? -2.412 -7.130 8.432 1.00 97.81 83 GLU A CA 1
ATOM 655 C C . GLU A 1 83 ? -1.975 -5.837 7.730 1.00 97.81 83 GLU A C 1
ATOM 657 O O . GLU A 1 83 ? -1.197 -5.877 6.770 1.00 97.81 83 GLU A O 1
ATOM 662 N N . LEU A 1 84 ? -2.400 -4.679 8.243 1.00 96.88 84 LEU A N 1
ATOM 663 C CA . LEU A 1 84 ? -1.988 -3.376 7.724 1.00 96.88 84 LEU A CA 1
ATOM 664 C C . LEU A 1 84 ? -0.483 -3.163 7.887 1.00 96.88 84 LEU A C 1
ATOM 666 O O . LEU A 1 84 ? 0.174 -2.693 6.961 1.00 96.88 84 LEU A O 1
ATOM 670 N N . SER A 1 85 ? 0.095 -3.559 9.024 1.00 96.88 85 SER A N 1
ATOM 671 C CA . SER A 1 85 ? 1.541 -3.445 9.244 1.00 96.88 85 SER A CA 1
ATOM 672 C C . SER A 1 85 ? 2.338 -4.265 8.229 1.00 96.88 85 SER A C 1
ATOM 674 O O . SER A 1 85 ? 3.310 -3.758 7.669 1.00 96.88 85 SER A O 1
ATOM 676 N N . ALA A 1 86 ? 1.914 -5.503 7.951 1.00 96.44 86 ALA A N 1
ATOM 677 C CA . ALA A 1 86 ? 2.531 -6.338 6.920 1.00 96.44 86 ALA A CA 1
ATOM 678 C C . ALA A 1 86 ? 2.401 -5.692 5.530 1.00 96.44 86 ALA A C 1
ATOM 680 O O . ALA A 1 86 ? 3.400 -5.529 4.826 1.00 96.44 86 ALA A O 1
ATOM 681 N N . SER A 1 87 ? 1.200 -5.221 5.188 1.00 95.69 87 SER A N 1
ATOM 682 C CA . SER A 1 87 ? 0.920 -4.559 3.909 1.00 95.69 87 SER A CA 1
ATOM 683 C C . SER A 1 87 ? 1.782 -3.309 3.695 1.00 95.69 87 SER A C 1
ATOM 685 O O . SER A 1 87 ? 2.351 -3.130 2.621 1.00 95.69 87 SER A O 1
ATOM 687 N N . VAL A 1 88 ? 1.969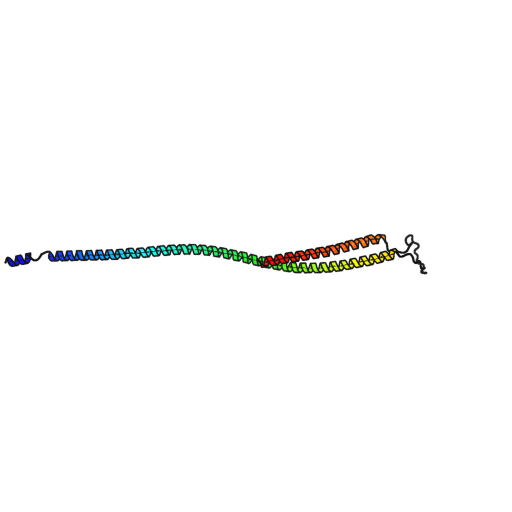 -2.477 4.728 1.00 94.94 88 VAL A N 1
ATOM 688 C CA . VAL A 1 88 ? 2.852 -1.297 4.672 1.00 94.94 88 VAL A CA 1
ATOM 689 C C . VAL A 1 88 ? 4.300 -1.701 4.402 1.00 94.94 88 VAL A C 1
ATOM 691 O O . VAL A 1 88 ? 4.989 -1.044 3.615 1.00 94.94 88 VAL A O 1
ATOM 694 N N . THR A 1 89 ? 4.786 -2.778 5.030 1.00 95.75 89 THR A N 1
ATOM 695 C CA . THR A 1 89 ? 6.156 -3.251 4.785 1.00 95.75 89 THR A CA 1
ATOM 696 C C . THR A 1 89 ? 6.348 -3.748 3.355 1.00 95.75 89 THR A C 1
ATOM 698 O O . THR A 1 89 ? 7.339 -3.382 2.715 1.00 95.75 89 THR A O 1
ATOM 701 N N . ASP A 1 90 ? 5.374 -4.486 2.821 1.00 95.06 90 ASP A N 1
ATOM 702 C CA . ASP A 1 90 ? 5.402 -4.998 1.452 1.00 95.06 90 ASP A CA 1
ATOM 703 C C . ASP A 1 90 ? 5.332 -3.859 0.427 1.00 95.06 90 ASP A C 1
ATOM 705 O O . ASP A 1 90 ? 6.150 -3.813 -0.496 1.00 95.06 90 ASP A O 1
ATOM 709 N N . LEU A 1 91 ? 4.428 -2.892 0.624 1.00 94.88 91 LEU A N 1
ATOM 710 C CA . LEU A 1 91 ? 4.312 -1.698 -0.220 1.00 94.88 91 LEU A CA 1
ATOM 711 C C . LEU A 1 91 ? 5.593 -0.863 -0.197 1.00 94.88 91 LEU A C 1
ATOM 713 O O . LEU A 1 91 ? 6.070 -0.433 -1.245 1.00 94.88 91 LEU A O 1
ATOM 717 N N . THR A 1 92 ? 6.202 -0.682 0.977 1.00 94.62 92 THR A N 1
ATOM 718 C CA . THR A 1 92 ? 7.463 0.061 1.105 1.00 94.62 92 THR A CA 1
ATOM 719 C C . THR A 1 92 ? 8.595 -0.632 0.346 1.00 94.62 92 THR A C 1
ATOM 721 O O . THR A 1 92 ? 9.371 0.027 -0.350 1.00 94.62 92 THR A O 1
ATOM 724 N N . HIS A 1 93 ? 8.691 -1.960 0.445 1.00 95.75 93 HIS A N 1
ATOM 725 C CA . HIS A 1 93 ? 9.698 -2.732 -0.277 1.00 95.75 93 HIS A CA 1
ATOM 726 C C . HIS A 1 93 ? 9.455 -2.709 -1.793 1.00 95.75 93 HIS A C 1
ATOM 728 O O . HIS A 1 93 ? 10.388 -2.481 -2.564 1.00 95.75 93 HIS A O 1
ATOM 734 N N . ALA A 1 94 ? 8.204 -2.875 -2.229 1.00 95.25 94 ALA A N 1
ATOM 735 C CA . ALA A 1 94 ? 7.818 -2.781 -3.633 1.00 95.25 94 ALA A CA 1
ATOM 736 C C . ALA A 1 94 ? 8.128 -1.393 -4.215 1.00 95.25 94 ALA A C 1
ATOM 738 O O . ALA A 1 94 ? 8.730 -1.300 -5.286 1.00 95.25 94 ALA A O 1
ATOM 739 N N . LEU A 1 95 ? 7.797 -0.322 -3.487 1.00 95.62 95 LEU A N 1
ATOM 740 C CA . LEU A 1 95 ? 8.101 1.049 -3.888 1.00 95.62 95 LEU A CA 1
ATOM 741 C C . LEU A 1 95 ? 9.608 1.301 -3.970 1.00 95.62 95 LEU A C 1
ATOM 743 O O . LEU A 1 95 ? 10.076 1.932 -4.920 1.00 95.62 95 LEU A O 1
ATOM 747 N N . GLY A 1 96 ? 10.375 0.783 -3.008 1.00 96.69 96 GLY A N 1
ATOM 748 C CA . GLY A 1 96 ? 11.835 0.836 -3.022 1.00 96.69 96 GLY A CA 1
ATOM 749 C C . GLY A 1 96 ? 12.425 0.178 -4.271 1.00 96.69 96 GLY A C 1
ATOM 750 O O . GLY A 1 96 ? 13.146 0.836 -5.022 1.00 96.69 96 GLY A O 1
ATOM 751 N N . ASN A 1 97 ? 12.049 -1.073 -4.543 1.00 96.56 97 ASN A N 1
ATOM 752 C CA . ASN A 1 97 ? 12.536 -1.823 -5.704 1.00 96.56 97 ASN A CA 1
ATOM 753 C C . ASN A 1 97 ? 12.154 -1.142 -7.022 1.00 96.56 97 ASN A C 1
ATOM 755 O O . ASN A 1 97 ? 13.020 -0.894 -7.856 1.00 96.56 97 ASN A O 1
ATOM 759 N N . ALA A 1 98 ? 10.890 -0.739 -7.176 1.00 96.44 98 ALA A N 1
ATOM 760 C CA . ALA A 1 98 ? 10.433 -0.028 -8.367 1.00 96.44 98 ALA A CA 1
ATOM 761 C C . ALA A 1 98 ? 11.187 1.297 -8.576 1.00 96.44 98 ALA A C 1
ATOM 763 O O . ALA A 1 98 ? 11.477 1.682 -9.708 1.00 96.44 98 ALA A O 1
ATOM 764 N N . THR A 1 99 ? 11.527 2.002 -7.491 1.00 97.00 99 THR A N 1
ATOM 765 C CA . THR A 1 99 ? 12.306 3.246 -7.553 1.00 97.00 99 THR A CA 1
ATOM 766 C C . THR A 1 99 ? 13.721 2.998 -8.062 1.00 97.00 99 THR A C 1
ATOM 768 O O . THR A 1 99 ? 14.238 3.787 -8.858 1.00 97.00 99 THR A O 1
ATOM 771 N N . ASP A 1 100 ? 14.366 1.928 -7.606 1.00 97.44 100 ASP A N 1
ATOM 772 C CA . ASP A 1 100 ? 15.722 1.591 -8.028 1.00 97.44 100 ASP A CA 1
ATOM 773 C C . ASP A 1 100 ? 15.751 1.063 -9.464 1.00 97.44 100 ASP A C 1
ATOM 775 O O . ASP A 1 100 ? 16.558 1.545 -10.266 1.00 97.44 100 ASP A O 1
ATOM 779 N N . ASP A 1 101 ? 14.800 0.207 -9.836 1.00 96.69 101 ASP A N 1
ATOM 780 C CA . ASP A 1 101 ? 14.616 -0.245 -11.216 1.00 96.69 101 ASP A CA 1
ATOM 781 C C . ASP A 1 101 ? 14.378 0.941 -12.156 1.00 96.69 101 ASP A C 1
ATOM 783 O O . ASP A 1 101 ? 15.037 1.058 -13.190 1.00 96.69 101 ASP A O 1
ATOM 787 N N . ARG A 1 102 ? 13.538 1.906 -11.759 1.00 97.00 102 ARG A N 1
ATOM 788 C CA . ARG A 1 102 ? 13.282 3.116 -12.550 1.00 97.00 102 ARG A CA 1
ATOM 789 C C . ARG A 1 102 ? 14.541 3.954 -12.762 1.00 97.00 102 ARG A C 1
ATOM 791 O O . ARG A 1 102 ? 14.724 4.513 -13.847 1.00 97.00 102 ARG A O 1
ATOM 798 N N . LYS A 1 103 ? 15.414 4.075 -11.754 1.00 97.19 103 LYS A N 1
ATOM 799 C CA . LYS A 1 103 ? 16.701 4.784 -11.895 1.00 97.19 103 LYS A CA 1
ATOM 800 C C . LYS A 1 103 ? 17.617 4.065 -12.883 1.00 97.19 103 LYS A C 1
ATOM 802 O O . LYS A 1 103 ? 18.228 4.732 -13.721 1.00 97.19 103 LYS A O 1
ATOM 807 N N . LEU A 1 104 ? 17.710 2.738 -12.780 1.00 97.38 104 LEU A N 1
ATOM 808 C CA . LEU A 1 104 ? 18.536 1.912 -13.662 1.00 97.38 104 LEU A CA 1
ATOM 809 C C . LEU A 1 104 ? 18.035 1.976 -15.107 1.00 97.38 104 LEU A C 1
ATOM 811 O O . LEU A 1 104 ? 18.814 2.268 -16.014 1.00 97.38 104 LEU A O 1
ATOM 815 N N . GLU A 1 105 ? 16.732 1.792 -15.311 1.00 97.12 105 GLU A N 1
ATOM 816 C CA . GLU A 1 105 ? 16.089 1.870 -16.620 1.00 97.12 105 GLU A CA 1
ATOM 817 C C . GLU A 1 105 ? 16.288 3.254 -17.249 1.00 97.12 105 GLU A C 1
ATOM 819 O O . GLU A 1 105 ? 16.719 3.361 -18.396 1.00 97.12 105 GLU A O 1
ATOM 824 N N . LYS A 1 106 ? 16.077 4.331 -16.479 1.00 97.38 106 LYS A N 1
ATOM 825 C CA . LYS A 1 106 ? 16.303 5.703 -16.954 1.00 97.38 106 LYS A CA 1
ATOM 826 C C . LYS A 1 106 ? 17.732 5.912 -17.438 1.00 97.38 106 LYS A C 1
ATOM 828 O O . LYS A 1 106 ? 17.951 6.515 -18.488 1.00 97.38 106 LYS A O 1
ATOM 833 N N . ALA A 1 107 ? 18.709 5.451 -16.658 1.00 97.56 107 ALA A N 1
ATOM 834 C CA . ALA A 1 107 ? 20.116 5.583 -17.007 1.00 97.56 107 ALA A CA 1
ATOM 835 C C . ALA A 1 107 ? 20.441 4.814 -18.299 1.00 97.56 107 ALA A C 1
ATOM 837 O O . ALA A 1 107 ? 21.093 5.365 -19.188 1.00 97.56 107 ALA A O 1
ATOM 838 N N . ALA A 1 108 ? 19.927 3.588 -18.438 1.00 97.00 108 ALA A N 1
ATOM 839 C CA . ALA A 1 108 ? 20.087 2.776 -19.641 1.00 97.00 108 ALA A CA 1
ATOM 840 C C . ALA A 1 108 ? 19.419 3.415 -20.873 1.00 97.00 108 ALA A C 1
ATOM 842 O O . ALA A 1 108 ? 20.024 3.461 -21.947 1.00 97.00 108 ALA A O 1
ATOM 843 N N . ASN A 1 109 ? 18.215 3.974 -20.721 1.00 96.62 109 ASN A N 1
ATOM 844 C CA . ASN A 1 109 ? 17.500 4.671 -21.791 1.00 96.62 109 ASN A CA 1
ATOM 845 C C . ASN A 1 109 ? 18.262 5.920 -22.252 1.00 96.62 109 ASN A C 1
ATOM 847 O O . ASN A 1 109 ? 18.413 6.138 -23.453 1.00 96.62 109 ASN A O 1
ATOM 851 N N . ILE A 1 110 ? 18.801 6.716 -21.321 1.00 97.25 110 ILE A N 1
ATOM 852 C CA . ILE A 1 110 ? 19.623 7.893 -21.649 1.00 97.25 110 ILE A CA 1
ATOM 853 C C . ILE A 1 110 ? 20.876 7.483 -22.432 1.00 97.25 110 ILE A C 1
ATOM 855 O O . ILE A 1 110 ? 21.157 8.085 -23.469 1.00 97.25 110 ILE A O 1
ATOM 859 N N . ALA A 1 111 ? 21.595 6.454 -21.973 1.00 97.56 111 ALA A N 1
ATOM 860 C CA . ALA A 1 111 ? 22.776 5.945 -22.667 1.00 97.56 111 ALA A CA 1
ATOM 861 C C . ALA A 1 111 ? 22.425 5.447 -24.080 1.00 97.56 111 ALA A C 1
ATOM 863 O O . ALA A 1 111 ? 23.053 5.854 -25.055 1.00 97.56 111 ALA A O 1
ATOM 864 N N . THR A 1 112 ? 21.349 4.666 -24.207 1.00 97.25 112 THR A N 1
ATOM 865 C CA . THR A 1 112 ? 20.864 4.148 -25.495 1.00 97.25 112 THR A CA 1
ATOM 866 C C . THR A 1 112 ? 20.489 5.275 -26.458 1.00 97.25 112 THR A C 1
ATOM 868 O O . THR A 1 112 ? 20.825 5.218 -27.639 1.00 97.25 112 THR A O 1
ATOM 871 N N . LEU A 1 113 ? 19.814 6.327 -25.979 1.00 97.62 113 LEU A N 1
ATOM 872 C CA . LEU A 1 113 ? 19.464 7.485 -26.807 1.00 97.62 113 LEU A CA 1
ATOM 873 C C . LEU A 1 113 ? 20.699 8.246 -27.277 1.00 97.62 113 LEU A C 1
ATOM 875 O O . LEU A 1 113 ? 20.724 8.702 -28.420 1.00 97.62 113 LEU A O 1
ATOM 879 N N . GLN A 1 114 ? 21.701 8.397 -26.413 1.00 97.62 114 GLN A N 1
ATOM 880 C CA . GLN A 1 114 ? 22.953 9.044 -26.780 1.00 97.62 114 GLN A CA 1
ATOM 881 C C . GLN A 1 114 ? 23.681 8.236 -27.859 1.00 97.62 114 GLN A C 1
ATOM 883 O O . GLN A 1 114 ? 23.937 8.763 -28.939 1.00 97.62 114 GLN A O 1
ATOM 888 N N . GLU A 1 115 ? 23.915 6.945 -27.621 1.00 97.19 115 GLU A N 1
ATOM 889 C CA . GLU A 1 115 ? 24.588 6.060 -28.579 1.00 97.19 115 GLU A CA 1
ATOM 890 C C . GLU A 1 115 ? 23.838 5.973 -29.915 1.00 97.19 115 GLU A C 1
ATOM 892 O O . GLU A 1 115 ? 24.449 6.027 -30.984 1.00 97.19 115 GLU A O 1
ATOM 897 N N . ALA A 1 116 ? 22.504 5.896 -29.882 1.00 97.62 116 ALA A N 1
ATOM 898 C CA . ALA A 1 116 ? 21.689 5.850 -31.090 1.00 97.62 116 ALA A CA 1
ATOM 899 C C . ALA A 1 116 ? 21.752 7.160 -31.892 1.00 97.62 116 ALA A C 1
ATOM 901 O O . ALA A 1 116 ? 21.759 7.118 -33.123 1.00 97.62 116 ALA A O 1
ATOM 902 N N . ARG A 1 117 ? 21.808 8.321 -31.226 1.00 97.38 117 ARG A N 1
ATOM 903 C CA . ARG A 1 117 ? 21.941 9.629 -31.891 1.00 97.38 117 ARG A CA 1
ATOM 904 C C . ARG A 1 117 ? 23.336 9.822 -32.481 1.00 97.38 117 ARG A C 1
ATOM 906 O O . ARG A 1 117 ? 23.442 10.221 -33.639 1.00 97.38 117 ARG A O 1
ATOM 913 N N . ASP A 1 118 ? 24.377 9.461 -31.739 1.00 97.62 118 ASP A N 1
ATOM 914 C CA . ASP A 1 118 ? 25.760 9.528 -32.219 1.00 97.62 118 ASP A CA 1
ATOM 915 C C . ASP A 1 118 ? 25.960 8.593 -33.428 1.00 97.62 118 ASP A C 1
ATOM 917 O O . ASP A 1 118 ? 26.516 8.988 -34.458 1.00 97.62 118 ASP A O 1
ATOM 921 N N . GLY A 1 119 ? 25.423 7.369 -33.352 1.00 96.94 119 GLY A N 1
ATOM 922 C CA . GLY A 1 119 ? 25.410 6.411 -34.458 1.00 96.94 119 GLY A CA 1
ATOM 923 C C . GLY A 1 119 ? 24.631 6.918 -35.674 1.00 96.94 119 GLY A C 1
ATOM 924 O O . GLY A 1 119 ? 25.110 6.815 -36.807 1.00 96.94 119 GLY A O 1
ATOM 925 N N . LEU A 1 120 ? 23.465 7.532 -35.454 1.00 96.94 120 LEU A N 1
ATOM 926 C CA . LEU A 1 120 ? 22.662 8.138 -36.514 1.00 96.94 120 LEU A CA 1
ATOM 927 C C . LEU A 1 120 ? 23.440 9.217 -37.277 1.00 96.94 120 LEU A C 1
ATOM 929 O O . LEU A 1 120 ? 23.436 9.228 -38.512 1.00 96.94 120 LEU A O 1
ATOM 933 N N . ASP A 1 121 ? 24.115 10.112 -36.560 1.00 97.25 121 ASP A N 1
ATOM 934 C CA . ASP A 1 121 ? 24.879 11.206 -37.158 1.00 97.25 121 ASP A CA 1
ATOM 935 C C . ASP A 1 121 ? 26.131 10.702 -37.889 1.00 97.25 121 ASP A C 1
ATOM 937 O O . ASP A 1 121 ? 26.440 11.170 -38.995 1.00 97.25 121 ASP A O 1
ATOM 941 N N . ALA A 1 122 ? 26.800 9.679 -37.351 1.00 97.38 122 ALA A N 1
ATOM 942 C CA . ALA A 1 122 ? 27.905 9.006 -38.026 1.00 97.38 122 ALA A CA 1
ATOM 943 C C . ALA A 1 122 ? 27.454 8.360 -39.349 1.00 97.38 122 ALA A C 1
ATOM 945 O O . ALA A 1 122 ? 28.088 8.562 -40.389 1.00 97.38 122 ALA A O 1
ATOM 946 N N . VAL A 1 123 ? 26.323 7.643 -39.349 1.00 96.31 123 VAL A N 1
ATOM 947 C CA . VAL A 1 123 ? 25.770 7.008 -40.557 1.00 96.31 123 VAL A CA 1
ATOM 948 C C . VAL A 1 123 ? 25.326 8.055 -41.578 1.00 96.31 123 VAL A C 1
ATOM 950 O O . VAL A 1 123 ? 25.648 7.922 -42.760 1.00 96.31 123 VAL A O 1
ATOM 953 N N . LYS A 1 124 ? 24.667 9.142 -41.153 1.00 96.50 124 LYS A N 1
ATOM 954 C CA . LYS A 1 124 ? 24.318 10.268 -42.041 1.00 96.50 124 LYS A CA 1
ATOM 955 C C . LYS A 1 124 ? 25.554 10.863 -42.710 1.00 96.50 124 LYS A C 1
ATOM 957 O O . LYS A 1 124 ? 25.552 11.097 -43.922 1.00 96.50 124 LYS A O 1
ATOM 962 N N . THR A 1 125 ? 26.619 11.062 -41.937 1.00 96.31 125 THR A N 1
ATOM 963 C CA . THR A 1 125 ? 27.895 11.584 -42.435 1.00 96.31 125 THR A CA 1
ATOM 964 C C . THR A 1 125 ? 28.535 10.617 -43.431 1.00 96.31 125 THR A C 1
ATOM 966 O O . THR A 1 125 ? 28.916 11.030 -44.528 1.00 96.31 125 THR A O 1
ATOM 969 N N . ALA A 1 126 ? 28.576 9.319 -43.118 1.00 95.00 126 ALA A N 1
ATOM 970 C CA . ALA A 1 126 ? 29.094 8.287 -44.014 1.00 95.00 126 ALA A CA 1
ATOM 971 C C . ALA A 1 126 ? 28.310 8.228 -45.336 1.00 95.00 126 ALA A C 1
ATOM 973 O O . ALA A 1 126 ? 28.908 8.235 -46.414 1.00 95.00 126 ALA A O 1
ATOM 974 N N . VAL A 1 127 ? 26.974 8.257 -45.278 1.00 94.38 127 VAL A N 1
ATOM 975 C CA . VAL A 1 127 ? 26.106 8.308 -46.465 1.00 94.38 127 VAL A CA 1
ATOM 976 C C . VAL A 1 127 ? 26.402 9.551 -47.306 1.00 94.38 127 VAL A C 1
ATOM 978 O O . VAL A 1 127 ? 26.479 9.451 -48.533 1.00 94.38 127 VAL A O 1
ATOM 981 N N . ALA A 1 128 ? 26.588 10.719 -46.685 1.00 94.75 128 ALA A N 1
ATOM 982 C CA . ALA A 1 128 ? 26.916 11.953 -47.395 1.00 94.75 128 ALA A CA 1
ATOM 983 C C . ALA A 1 128 ? 28.284 11.873 -48.096 1.00 94.75 128 ALA A C 1
ATOM 985 O O . ALA A 1 128 ? 28.378 12.183 -49.288 1.00 94.75 128 ALA A O 1
ATOM 986 N N . ILE A 1 129 ? 29.321 11.397 -47.397 1.00 94.56 129 ILE A N 1
ATOM 987 C CA . ILE A 1 129 ? 30.671 11.213 -47.952 1.00 94.56 129 ILE A CA 1
ATOM 988 C C . ILE A 1 129 ? 30.638 10.231 -49.125 1.00 94.56 129 ILE A C 1
ATOM 990 O O . ILE A 1 129 ? 31.155 10.545 -50.199 1.00 94.56 129 ILE A O 1
ATOM 994 N N . LEU A 1 130 ? 29.980 9.077 -48.965 1.00 91.94 130 LEU A N 1
ATOM 995 C CA . LEU A 1 130 ? 29.868 8.068 -50.020 1.00 91.94 130 LEU A CA 1
ATOM 996 C C . LEU A 1 130 ? 29.111 8.610 -51.236 1.00 91.94 130 LEU A C 1
ATOM 998 O O . LEU A 1 130 ? 29.578 8.451 -52.363 1.00 91.94 130 LEU A O 1
ATOM 1002 N N . LYS A 1 131 ? 27.997 9.327 -51.040 1.00 90.62 131 LYS A N 1
ATOM 1003 C CA . LYS A 1 131 ? 27.273 9.986 -52.142 1.00 90.62 131 LYS A CA 1
ATOM 1004 C C . LYS A 1 131 ? 28.172 10.950 -52.920 1.00 90.62 131 LYS A C 1
ATOM 1006 O O . LYS A 1 131 ? 28.141 10.950 -54.151 1.00 90.62 131 LYS A O 1
ATOM 1011 N N . VAL A 1 132 ? 28.984 11.758 -52.232 1.00 90.62 132 VAL A N 1
ATOM 1012 C CA . VAL A 1 132 ? 29.936 12.678 -52.877 1.00 90.62 132 VAL A CA 1
ATOM 1013 C C . VAL A 1 132 ? 31.036 11.911 -53.612 1.00 90.62 132 VAL A C 1
ATOM 1015 O O . VAL A 1 132 ? 31.332 12.244 -54.761 1.00 90.62 132 VAL A O 1
ATOM 1018 N N . PHE A 1 133 ? 31.608 10.878 -52.989 1.00 89.25 133 PHE A N 1
ATOM 1019 C CA . PHE A 1 133 ? 32.639 10.027 -53.582 1.00 89.25 133 PHE A CA 1
ATOM 1020 C C . PHE A 1 133 ? 32.151 9.370 -54.877 1.00 89.25 133 PHE A C 1
ATOM 1022 O O . PHE A 1 133 ? 32.755 9.578 -55.927 1.00 89.25 133 PHE A O 1
ATOM 1029 N N . TYR A 1 134 ? 31.017 8.663 -54.846 1.00 88.44 134 TYR A N 1
ATOM 1030 C CA . TYR A 1 134 ? 30.486 7.968 -56.022 1.00 88.44 134 TYR A CA 1
ATOM 1031 C C . TYR A 1 134 ? 30.047 8.935 -57.126 1.00 88.44 134 TYR A C 1
ATOM 1033 O O . TYR A 1 134 ? 30.293 8.661 -58.301 1.00 88.44 134 TYR A O 1
ATOM 1041 N N . LYS A 1 135 ? 29.497 10.107 -56.772 1.00 86.69 135 LYS A N 1
ATOM 1042 C CA . LYS A 1 135 ? 29.173 11.172 -57.737 1.00 86.69 135 LYS A CA 1
ATOM 1043 C C . LYS A 1 135 ? 30.420 11.741 -58.421 1.00 86.69 135 LYS A C 1
ATOM 1045 O O . LYS A 1 135 ? 30.340 12.118 -59.587 1.00 86.69 135 LYS A O 1
ATOM 1050 N N . ARG A 1 136 ? 31.550 11.846 -57.713 1.00 84.75 136 ARG A N 1
ATOM 1051 C CA . ARG A 1 136 ? 32.836 12.288 -58.282 1.00 84.75 136 ARG A CA 1
ATOM 1052 C C . ARG A 1 136 ? 33.484 11.185 -59.120 1.00 84.75 136 ARG A C 1
ATOM 1054 O O . ARG A 1 136 ? 33.864 11.454 -60.252 1.00 84.75 136 ARG A O 1
ATOM 1061 N N . ALA A 1 137 ? 33.532 9.953 -58.616 1.00 81.00 137 ALA A N 1
ATOM 1062 C CA . ALA A 1 137 ? 34.111 8.800 -59.308 1.00 81.00 137 ALA A CA 1
ATOM 1063 C C . ALA A 1 137 ? 33.364 8.450 -60.609 1.00 81.00 137 ALA A C 1
ATOM 1065 O O . ALA A 1 137 ? 33.992 8.120 -61.608 1.00 81.00 137 ALA A O 1
ATOM 1066 N N . GLY A 1 138 ? 32.035 8.603 -60.640 1.00 75.56 138 GLY A N 1
ATOM 1067 C CA . GLY A 1 138 ? 31.231 8.415 -61.855 1.00 75.56 138 GLY A CA 1
ATOM 1068 C C . GLY A 1 138 ? 31.392 9.533 -62.894 1.00 75.56 138 GLY A C 1
ATOM 1069 O O . GLY A 1 138 ? 31.014 9.355 -64.046 1.00 75.56 138 GLY A O 1
ATOM 1070 N N . LYS A 1 139 ? 31.962 10.682 -62.501 1.00 73.00 139 LYS A N 1
ATOM 1071 C CA . LYS A 1 139 ? 32.288 11.817 -63.381 1.00 73.00 139 LYS A CA 1
ATOM 1072 C C . LYS A 1 139 ? 33.764 11.871 -63.776 1.00 73.00 139 LYS A C 1
ATOM 1074 O O . LYS A 1 139 ? 34.150 12.796 -64.486 1.00 73.00 139 LYS A O 1
ATOM 1079 N N . ALA A 1 140 ? 34.586 10.930 -63.310 1.00 64.00 140 ALA A N 1
ATOM 1080 C CA . ALA A 1 140 ? 35.986 10.843 -63.693 1.00 64.00 140 ALA A CA 1
ATOM 1081 C C . ALA A 1 140 ? 36.085 10.404 -65.164 1.00 64.00 140 ALA A C 1
ATOM 1083 O O . ALA A 1 140 ? 36.221 9.226 -65.480 1.00 64.00 140 ALA A O 1
ATOM 1084 N N . THR A 1 141 ? 35.977 11.362 -66.083 1.00 54.56 141 THR A N 1
ATOM 1085 C CA . THR A 1 141 ? 36.389 11.184 -67.473 1.00 54.56 141 THR A CA 1
ATOM 1086 C C . THR A 1 141 ? 37.907 11.194 -67.513 1.00 54.56 141 THR A C 1
ATOM 1088 O O . THR A 1 141 ? 38.528 12.165 -67.086 1.00 54.56 141 THR A O 1
ATOM 1091 N N . VAL A 1 142 ? 38.464 10.089 -68.003 1.00 54.41 142 VAL A N 1
ATOM 1092 C CA . VAL A 1 142 ? 39.871 9.837 -68.321 1.00 54.41 142 VAL A CA 1
ATOM 1093 C C . VAL A 1 142 ? 40.614 11.126 -68.709 1.00 54.41 142 VAL A C 1
ATOM 1095 O O . VAL A 1 142 ? 40.551 11.564 -69.856 1.00 54.41 142 VAL A O 1
ATOM 1098 N N . LEU A 1 143 ? 41.344 11.733 -67.768 1.00 45.19 143 LEU A N 1
ATOM 1099 C CA . LEU A 1 143 ? 42.443 12.622 -68.127 1.00 45.19 143 LEU A CA 1
ATOM 1100 C C . LEU A 1 143 ? 43.642 11.705 -68.362 1.00 45.19 143 LEU A C 1
ATOM 1102 O O . LEU A 1 143 ? 44.402 11.417 -67.442 1.00 45.19 143 LEU A O 1
ATOM 1106 N N . LEU A 1 144 ? 43.750 11.180 -69.585 1.00 48.66 144 LEU A N 1
ATOM 1107 C CA . LEU A 1 144 ? 44.921 10.446 -70.062 1.00 48.66 144 LEU A CA 1
ATOM 1108 C C . LEU A 1 144 ? 46.089 11.449 -70.182 1.00 48.66 144 LEU A C 1
ATOM 1110 O O . LEU A 1 144 ? 46.519 11.802 -71.275 1.00 48.66 144 LEU A O 1
ATOM 1114 N N . GLN A 1 145 ? 46.568 12.000 -69.066 1.00 40.97 145 GLN A N 1
ATOM 1115 C CA . GLN A 1 145 ? 47.900 12.586 -69.044 1.00 40.97 145 GLN A CA 1
ATOM 1116 C C . GLN A 1 145 ? 48.867 11.425 -68.877 1.00 40.97 145 GLN A C 1
ATOM 1118 O O . GLN A 1 145 ? 48.954 10.819 -67.813 1.00 40.97 145 GLN A O 1
ATOM 1123 N N . ALA A 1 146 ? 49.513 11.092 -69.993 1.00 43.84 146 ALA A N 1
ATOM 1124 C CA . ALA A 1 146 ? 50.594 10.132 -70.092 1.00 43.84 146 ALA A CA 1
ATOM 1125 C C . ALA A 1 146 ? 51.579 10.319 -68.928 1.00 43.84 146 ALA A C 1
ATOM 1127 O O . ALA A 1 146 ? 52.291 11.322 -68.863 1.00 43.84 146 ALA A O 1
ATOM 1128 N N . SER A 1 147 ? 51.595 9.356 -68.008 1.00 41.19 147 SER A N 1
ATOM 1129 C CA . SER A 1 147 ? 52.690 9.203 -67.057 1.00 41.19 147 SER A CA 1
ATOM 1130 C C . SER A 1 147 ? 53.735 8.294 -67.724 1.00 41.19 147 SER A C 1
ATOM 1132 O O . SER A 1 147 ? 53.339 7.231 -68.199 1.00 41.19 147 SER A O 1
ATOM 1134 N N . PRO A 1 148 ? 55.027 8.667 -67.822 1.00 42.28 148 PRO A N 1
ATOM 1135 C CA . PRO A 1 148 ? 56.027 7.954 -68.635 1.00 42.28 148 PRO A CA 1
ATOM 1136 C C . PRO A 1 148 ? 56.539 6.630 -68.045 1.00 42.28 148 PRO A C 1
ATOM 1138 O O . PRO A 1 148 ? 57.674 6.247 -68.315 1.00 42.28 148 PRO A O 1
ATOM 1141 N N . VAL A 1 149 ? 55.764 5.957 -67.196 1.00 43.84 149 VAL A N 1
ATOM 1142 C CA . VAL A 1 149 ? 56.214 4.732 -66.532 1.00 43.84 149 VAL A CA 1
ATOM 1143 C C . VAL A 1 149 ? 55.392 3.575 -67.078 1.00 43.84 149 VAL A C 1
ATOM 1145 O O . VAL A 1 149 ? 54.220 3.432 -66.739 1.00 43.84 149 VAL A O 1
ATOM 1148 N N . ASP A 1 150 ? 56.018 2.813 -67.974 1.00 47.19 150 ASP A N 1
ATOM 1149 C CA . ASP A 1 150 ? 55.560 1.507 -68.443 1.00 47.19 150 ASP A CA 1
ATOM 1150 C C . ASP A 1 150 ? 55.328 0.590 -67.231 1.00 47.19 150 ASP A C 1
ATOM 1152 O O . ASP A 1 150 ? 56.266 -0.008 -66.704 1.00 47.19 150 ASP A O 1
ATOM 1156 N N . GLU A 1 151 ? 54.080 0.481 -66.775 1.00 47.00 151 GLU A N 1
ATOM 1157 C CA . GLU A 1 151 ? 53.637 -0.639 -65.950 1.00 47.00 151 GLU A CA 1
ATOM 1158 C C . GLU A 1 151 ? 52.589 -1.457 -66.714 1.00 47.00 151 GLU A C 1
ATOM 1160 O O . GLU A 1 151 ? 51.476 -1.019 -67.018 1.00 47.00 151 GLU A O 1
ATOM 1165 N N . ASP A 1 152 ? 53.048 -2.663 -67.029 1.00 49.06 152 ASP A N 1
ATOM 1166 C CA . ASP A 1 152 ? 52.429 -3.831 -67.642 1.00 49.06 152 ASP A CA 1
ATOM 1167 C C . ASP A 1 152 ? 50.956 -4.039 -67.217 1.00 49.06 152 ASP A C 1
ATOM 1169 O O . ASP A 1 152 ? 50.645 -4.724 -66.240 1.00 49.06 152 ASP A O 1
ATOM 1173 N N . THR A 1 153 ? 50.021 -3.409 -67.938 1.00 53.47 153 THR A N 1
ATOM 1174 C CA . THR A 1 153 ? 48.565 -3.502 -67.697 1.00 53.47 153 THR A CA 1
ATOM 1175 C C . THR A 1 153 ? 47.795 -4.057 -68.902 1.00 53.47 153 THR A C 1
ATOM 1177 O O . THR A 1 153 ? 46.588 -3.853 -69.027 1.00 53.47 153 THR A O 1
ATOM 1180 N N . ASP A 1 154 ? 48.453 -4.857 -69.747 1.00 46.38 154 ASP A N 1
ATOM 1181 C CA . ASP A 1 154 ? 47.874 -5.492 -70.947 1.00 46.38 154 ASP A CA 1
ATOM 1182 C C . ASP A 1 154 ? 47.077 -6.789 -70.655 1.00 46.38 154 ASP A C 1
ATOM 1184 O O . ASP A 1 154 ? 46.988 -7.713 -71.465 1.00 46.38 154 ASP A O 1
ATOM 1188 N N . GLY A 1 155 ? 46.438 -6.872 -69.484 1.00 49.97 155 GLY A N 1
ATOM 1189 C CA . GLY A 1 155 ? 45.465 -7.919 -69.168 1.00 49.97 155 GLY A CA 1
ATOM 1190 C C . GLY A 1 155 ? 44.051 -7.527 -69.607 1.00 49.97 155 GLY A C 1
ATOM 1191 O O . GLY A 1 155 ? 43.598 -6.413 -69.332 1.00 49.97 155 GLY A O 1
ATOM 1192 N N . ALA A 1 156 ? 43.307 -8.452 -70.228 1.00 45.00 156 ALA A N 1
ATOM 1193 C CA . ALA A 1 156 ? 41.887 -8.283 -70.560 1.00 45.00 156 ALA A CA 1
ATOM 1194 C C . ALA A 1 156 ? 41.049 -8.052 -69.283 1.00 45.00 156 ALA A C 1
ATOM 1196 O O . ALA A 1 156 ? 40.561 -8.989 -68.656 1.00 45.00 156 ALA A O 1
ATOM 1197 N N . GLY A 1 157 ? 40.932 -6.791 -68.863 1.00 52.50 157 GLY A N 1
ATOM 1198 C CA . GLY A 1 157 ? 40.280 -6.403 -67.610 1.00 52.50 157 GLY A CA 1
ATOM 1199 C C . GLY A 1 157 ? 40.645 -5.011 -67.083 1.00 52.50 157 GLY A C 1
ATOM 1200 O O . GLY A 1 157 ? 39.896 -4.480 -66.267 1.00 52.50 157 GLY A O 1
ATOM 1201 N N . PHE A 1 158 ? 41.730 -4.392 -67.568 1.00 50.44 158 PHE A N 1
ATOM 1202 C CA . PHE A 1 158 ? 42.199 -3.065 -67.123 1.00 50.44 158 PHE A CA 1
ATOM 1203 C C . PHE A 1 158 ? 41.925 -1.917 -68.117 1.00 50.44 158 PHE A C 1
ATOM 1205 O O . PHE A 1 158 ? 42.554 -0.863 -68.065 1.00 50.44 158 PHE A O 1
ATOM 1212 N N . ALA A 1 159 ? 40.940 -2.070 -69.007 1.00 46.88 159 ALA A N 1
ATOM 1213 C CA . ALA A 1 159 ? 40.541 -1.001 -69.921 1.00 46.88 159 ALA A CA 1
ATOM 1214 C C . ALA A 1 159 ? 39.576 -0.001 -69.245 1.00 46.88 159 ALA A C 1
ATOM 1216 O O . ALA A 1 159 ? 38.394 -0.292 -69.055 1.00 46.88 159 ALA A O 1
ATOM 1217 N N . GLY A 1 160 ? 40.075 1.200 -68.929 1.00 58.25 160 GLY A N 1
ATOM 1218 C CA . GLY A 1 160 ? 39.278 2.362 -68.505 1.00 58.25 160 GLY A CA 1
ATOM 1219 C C . GLY A 1 160 ? 39.608 2.898 -67.106 1.00 58.25 160 GLY A C 1
ATOM 1220 O O . GLY A 1 160 ? 40.185 2.209 -66.271 1.00 58.25 160 GLY A O 1
ATOM 1221 N N . ALA A 1 161 ? 39.236 4.156 -66.833 1.00 60.38 161 ALA A N 1
ATOM 1222 C CA . ALA A 1 161 ? 39.397 4.743 -65.501 1.00 60.38 161 ALA A CA 1
ATOM 1223 C C . ALA A 1 161 ? 38.551 3.982 -64.467 1.00 60.38 161 ALA A C 1
ATOM 1225 O O . ALA A 1 161 ? 37.376 3.698 -64.705 1.00 60.38 161 ALA A O 1
ATOM 1226 N N . TYR A 1 162 ? 39.119 3.692 -63.293 1.00 67.69 162 TYR A N 1
ATOM 1227 C CA . TYR A 1 162 ? 38.362 3.115 -62.185 1.00 67.69 162 TYR A CA 1
ATOM 1228 C C . TYR A 1 162 ? 37.267 4.089 -61.726 1.00 67.69 162 TYR A C 1
ATOM 1230 O O . TYR A 1 162 ? 37.518 5.043 -60.994 1.00 67.69 162 TYR A O 1
ATOM 1238 N N . THR A 1 163 ? 36.022 3.830 -62.127 1.00 71.94 163 THR A N 1
ATOM 1239 C CA . THR A 1 163 ? 34.856 4.658 -61.771 1.00 71.94 163 THR A CA 1
ATOM 1240 C C . THR A 1 163 ? 34.269 4.302 -60.405 1.00 71.94 163 THR A C 1
ATOM 1242 O O . THR A 1 163 ? 33.181 4.757 -60.062 1.00 71.94 163 THR A O 1
ATOM 1245 N N . GLY A 1 164 ? 34.955 3.491 -59.592 1.00 72.12 164 GLY A N 1
ATOM 1246 C CA . GLY A 1 164 ? 34.516 3.179 -58.232 1.00 72.12 164 GLY A CA 1
ATOM 1247 C C . GLY A 1 164 ? 33.447 2.091 -58.117 1.00 72.12 164 GLY A C 1
ATOM 1248 O O . GLY A 1 164 ? 32.731 2.096 -57.131 1.00 72.12 164 GLY A O 1
ATOM 1249 N N . LYS A 1 165 ? 33.301 1.162 -59.075 1.00 79.38 165 LYS A N 1
ATOM 1250 C CA . LYS A 1 165 ? 32.278 0.083 -59.038 1.00 79.38 165 LYS A CA 1
ATOM 1251 C C . LYS A 1 165 ? 30.850 0.616 -58.793 1.00 79.38 165 LYS A C 1
ATOM 1253 O O . LYS A 1 165 ? 30.179 0.236 -57.834 1.00 79.38 165 LYS A O 1
ATOM 1258 N N . GLN A 1 166 ? 30.388 1.497 -59.682 1.00 81.81 166 GLN A N 1
ATOM 1259 C CA . GLN A 1 166 ? 29.134 2.260 -59.550 1.00 81.81 166 GLN A CA 1
ATOM 1260 C C . GLN A 1 166 ? 27.879 1.415 -59.253 1.00 81.81 166 GLN A C 1
ATOM 1262 O O . GLN A 1 166 ? 27.032 1.854 -58.480 1.00 81.81 166 GLN A O 1
ATOM 1267 N N . GLU A 1 167 ? 27.758 0.191 -59.777 1.00 81.69 167 GLU A N 1
ATOM 1268 C CA . GLU A 1 167 ? 26.588 -0.660 -59.494 1.00 81.69 167 GLU A CA 1
ATOM 1269 C C . GLU A 1 167 ? 26.519 -1.139 -58.033 1.00 81.69 167 GLU A C 1
ATOM 1271 O O . GLU A 1 167 ? 25.435 -1.190 -57.452 1.00 81.69 167 GLU A O 1
ATOM 1276 N N . ALA A 1 168 ? 27.662 -1.394 -57.385 1.00 83.31 168 ALA A N 1
ATOM 1277 C CA . ALA A 1 168 ? 27.703 -1.786 -55.972 1.00 83.31 168 ALA A CA 1
ATOM 1278 C C . ALA A 1 168 ? 27.363 -0.618 -55.021 1.00 83.31 168 ALA A C 1
ATOM 1280 O O . ALA A 1 168 ? 26.922 -0.842 -53.893 1.00 83.31 168 ALA A O 1
ATOM 1281 N N . SER A 1 169 ? 27.513 0.631 -55.485 1.00 86.50 169 SER A N 1
ATOM 1282 C CA . SER A 1 169 ? 27.216 1.847 -54.715 1.00 86.50 169 SER A CA 1
ATOM 1283 C C . SER A 1 169 ? 25.767 1.898 -54.225 1.00 86.50 169 SER A C 1
ATOM 1285 O O . SER A 1 169 ? 25.511 2.236 -53.068 1.00 86.50 169 SER A O 1
ATOM 1287 N N . LYS A 1 170 ? 24.815 1.515 -55.088 1.00 87.19 170 LYS A N 1
ATOM 1288 C CA . LYS A 1 170 ? 23.378 1.539 -54.775 1.00 87.19 170 LYS A CA 1
ATOM 1289 C C . LYS A 1 170 ? 23.050 0.630 -53.588 1.00 87.19 170 LYS A C 1
ATOM 1291 O O . LYS A 1 170 ? 22.294 1.034 -52.710 1.00 87.19 170 LYS A O 1
ATOM 1296 N N . GLY A 1 171 ? 23.655 -0.560 -53.537 1.00 90.44 171 GLY A N 1
ATOM 1297 C CA . GLY A 1 171 ? 23.466 -1.516 -52.443 1.00 90.44 171 GLY A CA 1
ATOM 1298 C C . GLY A 1 171 ? 24.058 -1.029 -51.120 1.00 90.44 171 GLY A C 1
ATOM 1299 O O . GLY A 1 171 ? 23.383 -1.080 -50.096 1.00 90.44 171 GLY A O 1
ATOM 1300 N N . ILE A 1 172 ? 25.283 -0.491 -51.146 1.00 89.50 172 ILE A N 1
ATOM 1301 C CA . ILE A 1 172 ? 25.970 0.014 -49.943 1.00 89.50 172 ILE A CA 1
ATOM 1302 C C . ILE A 1 172 ? 25.234 1.230 -49.361 1.00 89.50 172 ILE A C 1
ATOM 1304 O O . ILE A 1 172 ? 24.969 1.278 -48.161 1.00 89.50 172 ILE A O 1
ATOM 1308 N N . ILE A 1 173 ? 24.862 2.202 -50.203 1.00 91.44 173 ILE A N 1
ATOM 1309 C CA . ILE A 1 173 ? 24.102 3.382 -49.762 1.00 91.44 173 ILE A CA 1
ATOM 1310 C C . ILE A 1 173 ? 22.714 2.968 -49.267 1.00 91.44 173 ILE A C 1
ATOM 1312 O O . ILE A 1 173 ? 22.281 3.462 -48.229 1.00 91.44 173 ILE A O 1
ATOM 1316 N N . GLY A 1 174 ? 22.039 2.053 -49.969 1.00 93.94 174 GLY A N 1
ATOM 1317 C CA . GLY A 1 174 ? 20.740 1.529 -49.551 1.00 93.94 174 GLY A CA 1
ATOM 1318 C C . GLY A 1 174 ? 20.799 0.870 -48.173 1.00 93.94 174 GLY A C 1
ATOM 1319 O O . GLY A 1 174 ? 19.981 1.185 -47.316 1.00 93.94 174 GLY A O 1
ATOM 1320 N N . MET A 1 175 ? 21.810 0.036 -47.916 1.00 94.50 175 MET A N 1
ATOM 1321 C CA . MET A 1 175 ? 22.006 -0.605 -46.612 1.00 94.50 175 MET A CA 1
ATOM 1322 C C . MET A 1 175 ? 22.255 0.418 -45.496 1.00 94.50 175 MET A C 1
ATOM 1324 O O . MET A 1 175 ? 21.640 0.330 -44.438 1.00 94.50 175 MET A O 1
ATOM 1328 N N . LEU A 1 176 ? 23.086 1.438 -45.738 1.00 95.44 176 LEU A N 1
ATOM 1329 C CA . LEU A 1 176 ? 23.312 2.507 -44.759 1.00 95.44 176 LEU A CA 1
ATOM 1330 C C . LEU A 1 176 ? 22.063 3.367 -44.512 1.00 95.44 176 LEU A C 1
ATOM 1332 O O . LEU A 1 176 ? 21.854 3.822 -43.394 1.00 95.44 176 LEU A O 1
ATOM 1336 N N . GLN A 1 177 ? 21.212 3.579 -45.519 1.00 94.50 177 GLN A N 1
ATOM 1337 C CA . GLN A 1 177 ? 19.933 4.281 -45.350 1.00 94.50 177 GLN A CA 1
ATOM 1338 C C . GLN A 1 177 ? 18.916 3.461 -44.543 1.00 94.50 177 GLN A C 1
ATOM 1340 O O . GLN A 1 177 ? 18.139 4.039 -43.780 1.00 94.50 177 GLN A O 1
ATOM 1345 N N . VAL A 1 178 ? 18.934 2.129 -44.672 1.00 97.19 178 VAL A N 1
ATOM 1346 C CA . VAL A 1 178 ? 18.152 1.235 -43.802 1.00 97.19 178 VAL A CA 1
ATOM 1347 C C . VAL A 1 178 ? 18.639 1.362 -42.360 1.00 97.19 178 VAL A C 1
ATOM 1349 O O . VAL A 1 178 ? 17.838 1.694 -41.494 1.00 97.19 178 VAL A O 1
ATOM 1352 N N . ILE A 1 179 ? 19.952 1.251 -42.124 1.00 96.25 179 ILE A N 1
ATOM 1353 C CA . ILE A 1 179 ? 20.554 1.428 -40.790 1.00 96.25 179 ILE A CA 1
ATOM 1354 C C . ILE A 1 179 ? 20.218 2.810 -40.203 1.00 96.25 179 ILE A C 1
ATOM 1356 O O . ILE A 1 179 ? 19.870 2.920 -39.031 1.00 96.25 179 ILE A O 1
ATOM 1360 N N . GLN A 1 180 ? 20.271 3.873 -41.014 1.00 96.06 180 GLN A N 1
ATOM 1361 C CA . GLN A 1 180 ? 19.861 5.216 -40.595 1.00 96.06 180 GLN A CA 1
ATOM 1362 C C . GLN A 1 180 ? 18.401 5.230 -40.110 1.00 96.06 180 GLN A C 1
ATOM 1364 O O . GLN A 1 180 ? 18.102 5.784 -39.055 1.00 96.06 180 GLN A O 1
ATOM 1369 N N . THR A 1 181 ? 17.497 4.613 -40.874 1.00 97.44 181 THR A N 1
ATOM 1370 C CA . THR A 1 181 ? 16.072 4.527 -40.522 1.00 97.44 181 THR A CA 1
ATOM 1371 C C . THR A 1 181 ? 15.865 3.718 -39.242 1.00 97.44 181 THR A C 1
ATOM 1373 O O . THR A 1 181 ? 15.008 4.067 -38.430 1.00 97.44 181 THR A O 1
ATOM 1376 N N . ASP A 1 182 ? 16.657 2.668 -39.032 1.00 97.44 182 ASP A N 1
ATOM 1377 C CA . ASP A 1 182 ? 16.609 1.860 -37.815 1.00 97.44 182 ASP A CA 1
ATOM 1378 C C . ASP A 1 182 ? 17.059 2.667 -36.591 1.00 97.44 182 ASP A C 1
ATOM 1380 O O . ASP A 1 182 ? 16.355 2.663 -35.584 1.00 97.44 182 ASP A O 1
ATOM 1384 N N . PHE A 1 183 ? 18.133 3.459 -36.685 1.00 97.88 183 PHE A N 1
ATOM 1385 C CA . PHE A 1 183 ? 18.512 4.391 -35.614 1.00 97.88 183 PHE A CA 1
ATOM 1386 C C . PHE A 1 183 ? 17.417 5.429 -35.325 1.00 97.88 183 PHE A C 1
ATOM 1388 O O . PHE A 1 183 ? 17.088 5.672 -34.164 1.00 97.88 183 PHE A O 1
ATOM 1395 N N . GLU A 1 184 ? 16.806 6.016 -36.360 1.00 97.31 184 GLU A N 1
ATOM 1396 C CA . GLU A 1 184 ? 15.690 6.958 -36.191 1.00 97.31 184 GLU A CA 1
ATOM 1397 C C . GLU A 1 184 ? 14.482 6.304 -35.501 1.00 97.31 184 GLU A C 1
ATOM 1399 O O . GLU A 1 184 ? 13.822 6.939 -34.673 1.00 97.31 184 GLU A O 1
ATOM 1404 N N . ARG A 1 185 ? 14.197 5.031 -35.805 1.00 97.62 185 ARG A N 1
ATOM 1405 C CA . ARG A 1 185 ? 13.158 4.247 -35.121 1.00 97.62 185 ARG A CA 1
ATOM 1406 C C . ARG A 1 185 ? 13.521 3.972 -33.668 1.00 97.62 185 ARG A C 1
ATOM 1408 O O . ARG A 1 185 ? 12.668 4.186 -32.811 1.00 97.62 185 ARG A O 1
ATOM 1415 N N . THR A 1 186 ? 14.754 3.554 -33.389 1.00 97.56 186 THR A N 1
ATOM 1416 C CA . THR A 1 186 ? 15.235 3.289 -32.027 1.00 97.56 186 THR A CA 1
ATOM 1417 C C . THR A 1 186 ? 15.104 4.528 -31.151 1.00 97.56 186 THR A C 1
ATOM 1419 O O . THR A 1 186 ? 14.511 4.443 -30.080 1.00 97.56 186 THR A O 1
ATOM 1422 N N . VAL A 1 187 ? 15.554 5.697 -31.625 1.00 97.62 187 VAL A N 1
ATOM 1423 C CA . VAL A 1 187 ? 15.424 6.961 -30.878 1.00 97.62 187 VAL A CA 1
ATOM 1424 C C . VAL A 1 187 ? 13.962 7.248 -30.535 1.00 97.62 187 VAL A C 1
ATOM 1426 O O . VAL A 1 187 ? 13.639 7.482 -29.374 1.00 97.62 187 VAL A O 1
ATOM 1429 N N . ARG A 1 188 ? 13.056 7.166 -31.519 1.00 97.88 188 ARG A N 1
ATOM 1430 C CA . ARG A 1 188 ? 11.622 7.417 -31.291 1.00 97.88 188 ARG A CA 1
ATOM 1431 C C . ARG A 1 188 ? 10.994 6.427 -30.314 1.00 97.88 188 ARG A C 1
ATOM 1433 O O . ARG A 1 188 ? 10.179 6.828 -29.489 1.00 97.88 188 ARG A O 1
ATOM 1440 N N . PHE A 1 189 ? 11.328 5.144 -30.436 1.00 97.06 189 PHE A N 1
ATOM 1441 C CA . PHE A 1 189 ? 10.752 4.099 -29.595 1.00 97.06 189 PHE A CA 1
ATOM 1442 C C . PHE A 1 189 ? 11.219 4.234 -28.146 1.00 97.06 189 PHE A C 1
ATOM 1444 O O . PHE A 1 189 ? 10.390 4.207 -27.242 1.00 97.06 189 PHE A O 1
ATOM 1451 N N . VAL A 1 190 ? 12.518 4.455 -27.929 1.00 97.50 190 VAL A N 1
ATOM 1452 C CA . VAL A 1 190 ? 13.082 4.626 -26.584 1.00 97.50 190 VAL A CA 1
ATOM 1453 C C . VAL A 1 190 ? 12.574 5.916 -25.933 1.00 97.50 190 VAL A C 1
ATOM 1455 O O . VAL A 1 190 ? 12.216 5.895 -24.762 1.00 97.50 190 VAL A O 1
ATOM 1458 N N . GLU A 1 191 ? 12.444 7.024 -26.674 1.00 97.00 191 GLU A N 1
ATOM 1459 C CA . GLU A 1 191 ? 11.830 8.258 -26.149 1.00 97.00 191 GLU A CA 1
ATOM 1460 C C . GLU A 1 191 ? 10.369 8.053 -25.725 1.00 97.00 191 GLU A C 1
ATOM 1462 O O . GLU A 1 191 ? 9.945 8.550 -24.678 1.00 97.00 191 GLU A O 1
ATOM 1467 N N . ALA A 1 192 ? 9.589 7.328 -26.531 1.00 96.75 192 ALA A N 1
ATOM 1468 C CA . ALA A 1 192 ? 8.200 7.021 -26.209 1.00 96.75 192 ALA A CA 1
ATOM 1469 C C . ALA A 1 192 ? 8.091 6.096 -24.986 1.00 96.75 192 ALA A C 1
ATOM 1471 O O . ALA A 1 192 ? 7.286 6.368 -24.095 1.00 96.75 192 ALA A O 1
ATOM 1472 N N . ALA A 1 193 ? 8.922 5.052 -24.924 1.00 95.56 193 ALA A N 1
ATOM 1473 C CA . ALA A 1 193 ? 8.979 4.120 -23.804 1.00 95.56 193 ALA A CA 1
ATOM 1474 C C . ALA A 1 193 ? 9.382 4.825 -22.500 1.00 95.56 193 ALA A C 1
ATOM 1476 O O . ALA A 1 193 ? 8.680 4.697 -21.506 1.00 95.56 193 ALA A O 1
ATOM 1477 N N . GLU A 1 194 ? 10.427 5.658 -22.519 1.00 96.81 194 GLU A N 1
ATOM 1478 C CA . GLU A 1 194 ? 10.878 6.423 -21.348 1.00 96.81 194 GLU A CA 1
ATOM 1479 C C . GLU A 1 194 ? 9.794 7.382 -20.836 1.00 96.81 194 GLU A C 1
ATOM 1481 O O . GLU A 1 194 ? 9.608 7.538 -19.628 1.00 96.81 194 GLU A O 1
ATOM 1486 N N . LYS A 1 195 ? 9.043 8.018 -21.744 1.00 96.31 195 LYS A N 1
ATOM 1487 C CA . LYS A 1 195 ? 7.922 8.882 -21.359 1.00 96.31 195 LYS A CA 1
ATOM 1488 C C . LYS A 1 195 ? 6.808 8.087 -20.679 1.00 96.31 195 LYS A C 1
ATOM 1490 O O . LYS A 1 195 ? 6.271 8.560 -19.679 1.00 96.31 195 LYS A O 1
ATOM 1495 N N . GLN A 1 196 ? 6.471 6.916 -21.217 1.00 96.31 196 GLN A N 1
ATOM 1496 C CA . GLN A 1 196 ? 5.447 6.041 -20.651 1.00 96.31 196 GLN A CA 1
ATOM 1497 C C . GLN A 1 196 ? 5.882 5.496 -19.286 1.00 96.31 196 GLN A C 1
ATOM 1499 O O . GLN A 1 196 ? 5.191 5.730 -18.302 1.00 96.31 196 GLN A O 1
ATOM 1504 N N . ALA A 1 197 ? 7.076 4.905 -19.198 1.00 96.00 197 ALA A N 1
ATOM 1505 C CA . ALA A 1 197 ? 7.647 4.393 -17.952 1.00 96.00 197 ALA A CA 1
ATOM 1506 C C . ALA A 1 197 ? 7.745 5.483 -16.872 1.00 96.00 197 ALA A C 1
ATOM 1508 O O . ALA A 1 197 ? 7.490 5.243 -15.693 1.00 96.00 197 ALA A O 1
ATOM 1509 N N . SER A 1 198 ? 8.064 6.724 -17.260 1.00 95.94 198 SER A N 1
ATOM 1510 C CA . SER A 1 198 ? 8.052 7.847 -16.325 1.00 95.94 198 SER A CA 1
ATOM 1511 C C . SER A 1 198 ? 6.659 8.205 -15.814 1.00 95.94 198 SER A C 1
ATOM 1513 O O . SER A 1 198 ? 6.564 8.657 -14.676 1.00 95.94 198 SER A O 1
ATOM 1515 N N . ALA A 1 199 ? 5.618 8.092 -16.639 1.00 96.56 199 ALA A N 1
ATOM 1516 C CA . ALA A 1 199 ? 4.249 8.373 -16.222 1.00 96.56 199 ALA A CA 1
ATOM 1517 C C . ALA A 1 199 ? 3.737 7.266 -15.292 1.00 96.56 199 ALA A C 1
ATOM 1519 O O . ALA A 1 199 ? 3.305 7.565 -14.181 1.00 96.56 199 ALA A O 1
ATOM 1520 N N . ASP A 1 200 ? 3.912 6.008 -15.698 1.00 95.81 200 ASP A N 1
ATOM 1521 C CA . ASP A 1 200 ? 3.482 4.834 -14.935 1.00 95.81 200 ASP A CA 1
ATOM 1522 C C . ASP A 1 200 ? 4.134 4.802 -13.547 1.00 95.81 200 ASP A C 1
ATOM 1524 O O . ASP A 1 200 ? 3.465 4.564 -12.543 1.00 95.81 200 ASP A O 1
ATOM 1528 N N . PHE A 1 201 ? 5.429 5.1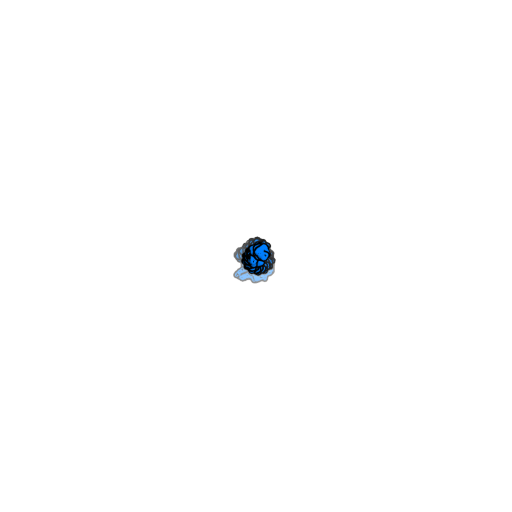31 -13.461 1.00 96.44 201 PHE A N 1
ATOM 1529 C CA . PHE A 1 201 ? 6.122 5.211 -12.177 1.00 96.44 201 PHE A CA 1
ATOM 1530 C C . PHE A 1 201 ? 5.590 6.336 -11.277 1.00 96.44 201 PHE A C 1
ATOM 1532 O O . PHE A 1 201 ? 5.498 6.156 -10.068 1.00 96.44 201 PHE A O 1
ATOM 1539 N N . VAL A 1 202 ? 5.238 7.498 -11.837 1.00 96.38 202 VAL A N 1
ATOM 1540 C CA . VAL A 1 202 ? 4.668 8.605 -11.048 1.00 96.38 202 VAL A CA 1
ATOM 1541 C C . VAL A 1 202 ? 3.297 8.228 -10.495 1.00 96.38 202 VAL A C 1
ATOM 1543 O O . VAL A 1 202 ? 2.995 8.558 -9.349 1.00 96.38 202 VAL A O 1
ATOM 1546 N N . ASP A 1 203 ? 2.477 7.543 -11.287 1.00 95.44 203 ASP A N 1
ATOM 1547 C CA . ASP A 1 203 ? 1.166 7.082 -10.838 1.00 95.44 203 ASP A CA 1
ATOM 1548 C C . ASP A 1 203 ? 1.304 5.993 -9.766 1.00 95.44 203 ASP A C 1
ATOM 1550 O O . ASP A 1 203 ? 0.632 6.059 -8.735 1.00 95.44 203 ASP A O 1
ATOM 1554 N N . PHE A 1 204 ? 2.246 5.063 -9.941 1.00 94.38 204 PHE A N 1
ATOM 1555 C CA . PHE A 1 204 ? 2.568 4.048 -8.940 1.00 94.38 204 PHE A CA 1
ATOM 1556 C C . PHE A 1 204 ? 3.115 4.642 -7.629 1.00 94.38 204 PHE A C 1
ATOM 1558 O O . PHE A 1 204 ? 2.653 4.258 -6.556 1.00 94.38 204 PHE A O 1
ATOM 1565 N N . ASP A 1 205 ? 4.051 5.598 -7.685 1.00 93.69 205 ASP A N 1
ATOM 1566 C CA . ASP A 1 205 ? 4.601 6.269 -6.492 1.00 93.69 205 ASP A CA 1
ATOM 1567 C C . ASP A 1 205 ? 3.518 7.050 -5.739 1.00 93.69 205 ASP A C 1
ATOM 1569 O O . ASP A 1 205 ? 3.489 7.038 -4.511 1.00 93.69 205 ASP A O 1
ATOM 1573 N N . ARG A 1 206 ? 2.581 7.684 -6.454 1.00 93.56 206 ARG A N 1
ATOM 1574 C CA . ARG A 1 206 ? 1.442 8.371 -5.830 1.00 93.56 206 ARG A CA 1
ATOM 1575 C C . ARG A 1 206 ? 0.483 7.404 -5.154 1.00 93.56 206 ARG A C 1
ATOM 1577 O O . ARG A 1 206 ? 0.090 7.677 -4.026 1.00 93.56 206 ARG A O 1
ATOM 1584 N N . ALA A 1 207 ? 0.114 6.316 -5.829 1.00 91.81 207 ALA A N 1
ATOM 1585 C CA . ALA A 1 207 ? -0.772 5.303 -5.263 1.00 91.81 207 ALA A CA 1
ATOM 1586 C C . ALA A 1 207 ? -0.146 4.680 -4.005 1.00 91.81 207 ALA A C 1
ATOM 1588 O O . ALA A 1 207 ? -0.743 4.718 -2.938 1.00 91.81 207 ALA A O 1
ATOM 1589 N N . SER A 1 208 ? 1.120 4.264 -4.096 1.00 90.94 208 SER A N 1
ATOM 1590 C CA . SER A 1 208 ? 1.847 3.600 -3.002 1.00 90.94 208 SER A CA 1
ATOM 1591 C C . SER A 1 208 ? 2.130 4.487 -1.782 1.00 90.94 208 SER A C 1
ATOM 1593 O O . SER A 1 208 ? 2.591 3.988 -0.764 1.00 90.94 208 SER A O 1
ATOM 1595 N N . ARG A 1 209 ? 1.960 5.811 -1.899 1.00 85.88 209 ARG A N 1
ATOM 1596 C CA . ARG A 1 209 ? 2.111 6.773 -0.791 1.00 85.88 209 ARG A CA 1
ATOM 1597 C C . ARG A 1 209 ? 0.779 7.264 -0.231 1.00 85.88 209 ARG A C 1
ATOM 1599 O O . ARG A 1 209 ? 0.785 7.946 0.793 1.00 85.88 209 ARG A O 1
ATOM 1606 N N . ALA A 1 210 ? -0.306 7.066 -0.975 1.00 82.56 210 ALA A N 1
ATOM 1607 C CA . ALA A 1 210 ? -1.648 7.462 -0.573 1.00 82.56 210 ALA A CA 1
ATOM 1608 C C . ALA A 1 210 ? -2.356 6.344 0.204 1.00 82.56 210 ALA A C 1
ATOM 1610 O O . ALA A 1 210 ? -3.165 6.665 1.075 1.00 82.56 210 ALA A O 1
ATOM 1611 N N . ASP A 1 211 ? -2.028 5.091 -0.121 1.00 57.72 211 ASP A N 1
ATOM 1612 C CA . ASP A 1 211 ? -2.366 3.887 0.644 1.00 57.72 211 ASP A CA 1
ATOM 1613 C C . ASP A 1 211 ? -1.423 3.710 1.848 1.00 57.72 211 ASP A C 1
ATOM 1615 O O . ASP A 1 211 ? -1.918 3.304 2.925 1.00 57.72 211 ASP A O 1
#

Organism: Alexandrium catenella (NCBI:txid2925)

Radius of gyration: 63.24 Å; chains: 1; bounding box: 127×25×185 Å